Protein AF-A0A7J6SIB3-F1 (afdb_monomer)

Foldseek 3Di:
DDDPQPDPDDDLAQEEEEDPDLDDDPVVLVCCVVVPHSAYEYEQDPPDPNSVVRVVVSLVVDPLLRYEYEHADLVCQQVSLVVCQVSSHQAYEYYECVVVPDPVSLLVSLVVCLVRPVPDPRPHAYEYEYELQPVVSVVVSCVSNVNRPSYAYAYEYDLDNHDCSCVCLVGRAQEYEYELVQQDPVLAGHDVVVLVSLLSCVVVVRHYYYYYPDPVSVNSVVVNSVVSVVPHDDDDPVCVVCVVVPPPDDDDDDPVVDDDPPDPPPDVPPVVVVPVPDDDD

Radius of gyration: 21.21 Å; Cα contacts (8 Å, |Δi|>4): 372; chains: 1; bounding box: 45×62×44 Å

pLDDT: mean 78.32, std 17.92, range [27.11, 96.0]

Secondary structure (DSSP, 8-state):
-PPPPSS--S----EEEE--SSS--HHHHHHHHHTT-SEEEEE--SS-HHHHHHHHHHHHHS-GGGEEEE---GGGHHHHHHHHHHTT-SEEEEPPGGG--SHHHHHHHHHHHIIIIISS--SSEEEEEEETT-HHHHHHHHHHTT--TTEEEEEEE-S---S-GGGGGGS-EEEEEEEGGGB-TTS-BSSHHHHHHHHHHHHTT-EEEEE-SSGGGHHHHHHHHHHHHHTSPPPPHHHHHHGGGTT---PPP-TTTS---SS------GGGGSTTS----

Nearest PDB structures (foldseek):
  7uy1-assembly1_A  TM=8.022E-01  e=3.300E-14  Homo sapiens
  4bfa-assembly2_B  TM=5.095E-01  e=2.632E-02  Escherichia coli K-12
  5ktl-assembly1_A  TM=3.978E-01  e=8.597E-02  Trichormus variabilis ATCC 29413
  3s8h-assembly1_B  TM=4.682E-01  e=6.824E-01  Pseudomonas aeruginosa
  1s5t-assembly1_A  TM=3.937E-01  e=1.309E+00  Escherichia coli

InterPro domains:
  IPR025799 Protein arginine N-methyltransferase [PTHR10738] (63-258)
  IPR035247 PRMT5, TIM barrel domain [PF17285] (71-223)

Mean predicted aligned error: 10.35 Å

Sequence (281 aa):
MPIAHPHGGVSPLYLGRCFDGDRLPQAAVTDAGGMGFDYIAVPLNVHDADAVDSMLSIEAKVCQSSLVGRITSVSQLQPQLSWARYLSTYGVCLPSLAQMETEADLANYAAMLKREVVTTATPSQQWQKVPSGMWAQWNALRSLLNHPLSLTIALSLSQDLGPCPDRWLGEPVRVVIISSDLLTGAGTIGTPAHQRLLVALMQRKAQVLLQPAADDLAGPLKAAVSALYHKMPSPSGYEKYCEPYYDILQQPLQPLKVSGSSSNQFSVDSAAMQAWLVLPG

Solvent-accessible surface area (backbone atoms only — not comparable to full-atom values): 16566 Å² total; per-residue (Å²): 131,86,78,80,68,93,56,100,59,96,64,92,72,54,37,27,42,47,50,91,58,83,67,76,54,74,61,53,66,61,38,36,57,76,72,70,38,68,30,41,36,38,63,54,55,84,86,40,70,70,37,42,56,51,49,54,55,42,57,76,74,42,60,52,84,29,38,27,35,28,38,84,42,75,92,47,41,68,66,33,49,54,48,38,57,72,68,53,28,41,26,37,37,42,40,51,52,81,78,43,84,45,74,66,50,44,51,53,50,39,54,51,43,42,60,64,57,71,69,37,92,64,93,41,46,33,23,41,27,34,50,44,58,46,58,68,58,53,54,50,44,40,57,77,54,69,63,53,86,67,61,30,28,24,38,29,60,48,98,53,45,56,98,61,58,72,61,57,76,81,47,66,54,49,31,37,34,43,42,50,88,38,54,40,98,84,54,40,57,58,50,75,66,50,44,52,52,51,51,58,39,44,76,68,67,27,28,41,32,38,38,44,89,44,80,82,46,44,59,57,52,50,50,25,53,51,57,54,58,72,67,52,81,78,79,48,76,66,53,62,69,46,56,87,52,65,96,56,93,72,82,82,85,57,74,91,79,53,84,74,72,98,53,95,71,76,70,85,60,75,68,70,72,66,70,79,76,69,83,83,134

Structure (mmCIF, N/CA/C/O backbone):
data_AF-A0A7J6SIB3-F1
#
_entry.id   AF-A0A7J6SIB3-F1
#
loop_
_atom_site.group_PDB
_atom_site.id
_atom_site.type_symbol
_atom_site.label_atom_id
_atom_site.label_alt_id
_atom_site.label_comp_id
_atom_site.label_asym_id
_atom_site.label_entity_id
_atom_site.label_seq_id
_atom_site.pdbx_PDB_ins_code
_atom_site.Cartn_x
_atom_site.Cartn_y
_atom_site.Cartn_z
_atom_site.occupancy
_atom_site.B_iso_or_equiv
_atom_site.auth_seq_id
_atom_site.auth_comp_id
_atom_site.auth_asym_id
_atom_site.auth_atom_id
_atom_site.pdbx_PDB_model_num
ATOM 1 N N . MET A 1 1 ? -0.774 -15.418 -0.097 1.00 27.11 1 MET A N 1
ATOM 2 C CA . MET A 1 1 ? -1.238 -15.998 1.181 1.00 27.11 1 MET A CA 1
ATOM 3 C C . MET A 1 1 ? -1.893 -14.902 2.007 1.00 27.11 1 MET A C 1
ATOM 5 O O . MET A 1 1 ? -1.299 -13.827 2.085 1.00 27.11 1 MET A O 1
ATOM 9 N N . PRO A 1 2 ? -3.097 -15.117 2.564 1.00 31.75 2 PRO A N 1
ATOM 10 C CA . PRO A 1 2 ? -3.688 -14.177 3.505 1.00 31.75 2 PRO A CA 1
ATOM 11 C C . PRO A 1 2 ? -2.825 -14.117 4.766 1.00 31.75 2 PRO A C 1
ATOM 13 O O . PRO A 1 2 ? -2.199 -15.096 5.166 1.00 31.75 2 PRO A O 1
ATOM 16 N N . ILE A 1 3 ? -2.753 -12.932 5.349 1.00 42.19 3 ILE A N 1
ATOM 17 C CA . ILE A 1 3 ? -1.941 -12.650 6.525 1.00 42.19 3 ILE A CA 1
ATOM 18 C C . ILE A 1 3 ? -2.738 -13.137 7.727 1.00 42.19 3 ILE A C 1
ATOM 20 O O . ILE A 1 3 ? -3.897 -12.757 7.881 1.00 42.19 3 ILE A O 1
ATOM 24 N N . ALA A 1 4 ? -2.142 -13.992 8.554 1.00 33.81 4 ALA A N 1
ATOM 25 C CA . ALA A 1 4 ? -2.752 -14.371 9.818 1.00 33.81 4 ALA A CA 1
ATOM 26 C C . ALA A 1 4 ? -2.862 -13.118 10.699 1.00 33.81 4 ALA A C 1
ATOM 28 O O . ALA A 1 4 ? -1.855 -12.469 10.980 1.00 33.81 4 ALA A O 1
ATOM 29 N N . HIS A 1 5 ? -4.086 -12.762 11.091 1.00 42.50 5 HIS A N 1
ATOM 30 C CA . HIS A 1 5 ? -4.334 -11.679 12.036 1.00 42.50 5 HIS A CA 1
ATOM 31 C C . HIS A 1 5 ? -3.611 -12.004 13.357 1.00 42.50 5 HIS A C 1
ATOM 33 O O . HIS A 1 5 ? -3.893 -13.052 13.943 1.00 42.50 5 HIS A O 1
ATOM 39 N N . PRO A 1 6 ? -2.688 -11.152 13.843 1.00 36.94 6 PRO A N 1
ATOM 40 C CA . PRO A 1 6 ? -1.943 -11.420 15.077 1.00 36.94 6 PRO A CA 1
ATOM 41 C C . PRO A 1 6 ? -2.830 -11.354 16.331 1.00 36.94 6 PRO A C 1
ATOM 43 O O . PRO A 1 6 ? -2.472 -11.880 17.382 1.00 36.94 6 PRO A O 1
ATOM 46 N N . HIS A 1 7 ? -4.021 -10.764 16.218 1.00 37.00 7 HIS A N 1
ATOM 47 C CA . HIS A 1 7 ? -5.022 -10.725 17.272 1.00 37.00 7 HIS A CA 1
ATOM 48 C C . HIS A 1 7 ? -6.296 -11.394 16.760 1.00 37.00 7 HIS A C 1
ATOM 50 O O . HIS A 1 7 ? -6.851 -10.973 15.749 1.00 37.00 7 HIS A O 1
ATOM 56 N N . GLY A 1 8 ? -6.765 -12.436 17.452 1.00 30.86 8 GLY A N 1
ATOM 57 C CA . GLY A 1 8 ? -8.018 -13.154 17.171 1.00 30.86 8 GLY A CA 1
ATOM 58 C C . GLY A 1 8 ? -9.286 -12.325 17.427 1.00 30.86 8 GLY A C 1
ATOM 59 O O . GLY A 1 8 ? -10.253 -12.838 17.985 1.00 30.86 8 GLY A O 1
ATOM 60 N N . GLY A 1 9 ? -9.265 -11.037 17.077 1.00 32.69 9 GLY A N 1
ATOM 61 C CA . GLY A 1 9 ? -10.358 -10.084 17.197 1.00 32.69 9 GLY A CA 1
ATOM 62 C C . GLY A 1 9 ? -11.029 -9.818 15.849 1.00 32.69 9 GLY A C 1
ATOM 63 O O . GLY A 1 9 ? -10.388 -9.753 14.806 1.00 32.69 9 GLY A O 1
ATOM 64 N N . VAL A 1 10 ? -12.347 -9.649 15.898 1.00 40.72 10 VAL A N 1
ATOM 65 C CA . VAL A 1 10 ? -13.314 -9.615 14.785 1.00 40.72 10 VAL A CA 1
ATOM 66 C C . VAL A 1 10 ? -13.289 -8.289 13.998 1.00 40.72 10 VAL A C 1
ATOM 68 O O . VAL A 1 10 ? -14.320 -7.842 13.506 1.00 40.72 10 VAL A O 1
ATOM 71 N N . SER A 1 11 ? -12.136 -7.631 13.861 1.00 46.56 11 SER A N 1
ATOM 72 C CA . SER A 1 11 ? -12.015 -6.445 13.002 1.00 46.56 11 SER A CA 1
ATOM 73 C C . SER A 1 11 ? -11.410 -6.840 11.652 1.00 46.56 11 SER A C 1
ATOM 75 O O . SER A 1 11 ? -10.196 -6.964 11.532 1.00 46.56 11 SER A O 1
ATOM 77 N N . PRO A 1 12 ? -12.237 -7.054 10.614 1.00 68.44 12 PRO A N 1
ATOM 78 C CA . PRO A 1 12 ? -11.775 -7.432 9.273 1.00 68.44 12 PRO A CA 1
ATOM 79 C C . PRO A 1 12 ? -11.030 -6.316 8.510 1.00 68.44 12 PRO A C 1
ATOM 81 O O . PRO A 1 12 ? -10.495 -6.571 7.433 1.00 68.44 12 PRO A O 1
ATOM 84 N N . LEU A 1 13 ? -10.976 -5.092 9.047 1.00 81.62 13 LEU A N 1
ATOM 85 C CA . LEU A 1 13 ? -10.199 -3.982 8.495 1.00 81.62 13 LEU A CA 1
ATOM 86 C C . LEU A 1 13 ? -8.839 -3.901 9.194 1.00 81.62 13 LEU A C 1
ATOM 88 O O . LEU A 1 13 ? -8.783 -3.511 10.354 1.00 81.62 13 LEU A O 1
ATOM 92 N N . TYR A 1 14 ? -7.764 -4.215 8.470 1.00 86.44 14 TYR A N 1
ATOM 93 C CA . TYR A 1 14 ? -6.395 -4.076 8.968 1.00 86.44 14 TYR A CA 1
ATOM 94 C C . TYR A 1 14 ? -5.880 -2.655 8.708 1.00 86.44 14 TYR A C 1
ATOM 96 O O . TYR A 1 14 ? -5.614 -2.277 7.556 1.00 86.44 14 TYR A O 1
ATOM 104 N N . LEU A 1 15 ? -5.785 -1.862 9.773 1.00 89.38 15 LEU A N 1
ATOM 105 C CA . LEU A 1 15 ? -5.529 -0.428 9.722 1.00 89.38 15 LEU A CA 1
ATOM 106 C C . LEU A 1 15 ? -4.154 -0.085 10.293 1.00 89.38 15 LEU A C 1
ATOM 108 O O . LEU A 1 15 ? -3.840 -0.396 11.440 1.00 89.38 15 LEU A O 1
ATOM 112 N N . GLY A 1 16 ? -3.361 0.634 9.509 1.00 88.75 16 GLY A N 1
ATOM 113 C CA . GLY A 1 16 ? -2.044 1.104 9.901 1.00 88.75 16 GLY A CA 1
ATOM 114 C C . GLY A 1 16 ? -1.983 2.611 10.058 1.00 88.75 16 GLY A C 1
ATOM 115 O O . GLY A 1 16 ? -2.747 3.344 9.424 1.00 88.75 16 GLY A O 1
ATOM 116 N N . ARG A 1 17 ? -1.018 3.080 10.848 1.00 87.12 17 ARG A N 1
ATOM 117 C CA . ARG A 1 17 ? -0.654 4.500 10.924 1.00 87.12 17 ARG A CA 1
ATOM 118 C C . ARG A 1 17 ? 0.743 4.723 10.369 1.00 87.12 17 ARG A C 1
ATOM 120 O O . ARG A 1 17 ? 1.690 4.033 10.737 1.00 87.12 17 ARG A O 1
ATOM 127 N N . CYS A 1 18 ? 0.863 5.701 9.488 1.00 86.88 18 CYS A N 1
ATOM 128 C CA . CYS A 1 18 ? 2.131 6.178 8.981 1.00 86.88 18 CYS A CA 1
ATOM 129 C C . CYS A 1 18 ? 2.634 7.342 9.829 1.00 86.88 18 CYS A C 1
ATOM 131 O O . CYS A 1 18 ? 1.875 8.263 10.129 1.00 86.88 18 CYS A O 1
ATOM 133 N N . PHE A 1 19 ? 3.921 7.315 10.150 1.00 81.81 19 PHE A N 1
ATOM 134 C CA . PHE A 1 19 ? 4.623 8.416 10.790 1.00 81.81 19 PHE A CA 1
ATOM 135 C C . PHE A 1 19 ? 5.658 8.968 9.812 1.00 81.81 19 PHE A C 1
ATOM 137 O O . PHE A 1 19 ? 6.422 8.201 9.232 1.00 81.81 19 PHE A O 1
ATOM 144 N N . ASP A 1 20 ? 5.648 10.281 9.591 1.00 70.56 20 ASP A N 1
ATOM 145 C CA . ASP A 1 20 ? 6.576 10.946 8.664 1.00 70.56 20 ASP A CA 1
ATOM 146 C C . ASP A 1 20 ? 7.772 11.605 9.385 1.00 70.56 20 ASP A C 1
ATOM 148 O O . ASP A 1 20 ? 8.735 11.985 8.730 1.00 70.56 20 ASP A O 1
ATOM 152 N N . GLY A 1 21 ? 7.745 11.721 10.719 1.00 63.62 21 GLY A N 1
ATOM 153 C CA . GLY A 1 21 ? 8.838 12.312 11.499 1.00 63.62 21 GLY A CA 1
ATOM 154 C C . GLY A 1 21 ? 10.041 11.379 11.677 1.00 63.62 21 GLY A C 1
ATOM 155 O O . GLY A 1 21 ? 9.871 10.183 11.906 1.00 63.62 21 GLY A O 1
ATOM 156 N N . ASP A 1 22 ? 11.252 11.951 11.651 1.00 52.81 22 ASP A N 1
ATOM 157 C CA . ASP A 1 22 ? 12.520 11.235 11.897 1.00 52.81 22 ASP A CA 1
ATOM 158 C C . ASP A 1 22 ? 12.614 10.657 13.316 1.00 52.81 22 ASP A C 1
ATOM 160 O O . ASP A 1 22 ? 13.327 9.684 13.561 1.00 52.81 22 ASP A O 1
ATOM 164 N N . ARG A 1 23 ? 11.863 11.247 14.253 1.00 54.09 23 ARG A N 1
ATOM 165 C CA . ARG A 1 23 ? 11.731 10.796 15.636 1.00 54.09 23 ARG A CA 1
ATOM 166 C C . ARG A 1 23 ? 10.304 10.344 15.884 1.00 54.09 23 ARG A C 1
ATOM 168 O O . ARG A 1 23 ? 9.373 11.146 15.858 1.00 54.09 23 ARG A O 1
ATOM 175 N N . LEU A 1 24 ? 10.142 9.061 16.180 1.00 58.28 24 LEU A N 1
ATOM 176 C CA . LEU A 1 24 ? 8.889 8.549 16.718 1.00 58.28 24 LEU A CA 1
ATOM 177 C C . LEU A 1 24 ? 8.822 8.911 18.193 1.00 58.28 24 LEU A C 1
ATOM 179 O O . LEU A 1 24 ? 9.724 8.540 18.948 1.00 58.28 24 LEU A O 1
ATOM 183 N N . PRO A 1 25 ? 7.760 9.586 18.649 1.00 55.16 25 PRO A N 1
ATOM 184 C CA . PRO A 1 25 ? 7.525 9.690 20.074 1.00 55.16 25 PRO A CA 1
ATOM 185 C C . PRO A 1 25 ? 7.437 8.265 20.634 1.00 55.16 25 PRO A C 1
ATOM 187 O O . PRO A 1 25 ? 6.631 7.468 20.159 1.00 55.16 25 PRO A O 1
ATOM 190 N N . GLN A 1 26 ? 8.218 7.922 21.663 1.00 53.56 26 GLN A N 1
ATOM 191 C CA . GLN A 1 26 ? 8.029 6.652 22.386 1.00 53.56 26 GLN A CA 1
ATOM 192 C C . GLN A 1 26 ? 6.574 6.503 22.883 1.00 53.56 26 GLN A C 1
ATOM 194 O O . GLN A 1 26 ? 6.056 5.389 22.987 1.00 53.56 26 GLN A O 1
ATOM 199 N N . ALA A 1 27 ? 5.898 7.634 23.119 1.00 49.66 27 ALA A N 1
ATOM 200 C CA . ALA A 1 27 ? 4.463 7.717 23.357 1.00 49.66 27 ALA A CA 1
ATOM 201 C C . ALA A 1 27 ? 3.638 7.196 22.168 1.00 49.66 27 ALA A C 1
ATOM 203 O O . ALA A 1 27 ? 2.776 6.363 22.378 1.00 49.66 27 ALA A O 1
ATOM 204 N N . ALA A 1 28 ? 3.968 7.547 20.921 1.00 51.25 28 ALA A N 1
ATOM 205 C CA . ALA A 1 28 ? 3.211 7.173 19.724 1.00 51.25 28 ALA A CA 1
ATOM 206 C C . ALA A 1 28 ? 3.194 5.663 19.437 1.00 51.25 28 ALA A C 1
ATOM 208 O O . ALA A 1 28 ? 2.242 5.167 18.843 1.00 51.25 28 ALA A O 1
ATOM 209 N N . VAL A 1 29 ? 4.221 4.920 19.858 1.00 55.59 29 VAL A N 1
ATOM 210 C CA . VAL A 1 29 ? 4.275 3.453 19.702 1.00 55.59 29 VAL A CA 1
ATOM 211 C C . VAL A 1 29 ? 3.419 2.752 20.758 1.00 55.59 29 VAL A C 1
ATOM 213 O O . VAL A 1 29 ? 2.747 1.768 20.460 1.00 55.59 29 VAL A O 1
ATOM 216 N N . THR A 1 30 ? 3.380 3.309 21.969 1.00 54.00 30 THR A N 1
ATOM 217 C CA . THR A 1 30 ? 2.489 2.854 23.048 1.00 54.00 30 THR A CA 1
ATOM 218 C C . THR A 1 30 ? 1.034 3.257 22.755 1.00 54.00 30 THR A C 1
ATOM 220 O O . THR A 1 30 ? 0.104 2.473 22.948 1.00 54.00 30 THR A O 1
ATOM 223 N N . ASP A 1 31 ? 0.849 4.445 22.178 1.00 51.09 31 ASP A N 1
ATOM 224 C CA . ASP A 1 31 ? -0.433 5.013 21.778 1.00 51.09 31 ASP A CA 1
ATOM 225 C C . ASP A 1 31 ? -0.965 4.397 20.488 1.00 51.09 31 ASP A C 1
ATOM 227 O O . ASP A 1 31 ? -2.169 4.343 20.339 1.00 51.09 31 ASP A O 1
ATOM 231 N N . ALA A 1 32 ? -0.158 3.885 19.552 1.00 53.41 32 ALA A N 1
ATOM 232 C CA . ALA A 1 32 ? -0.695 3.256 18.337 1.00 53.41 32 ALA A CA 1
ATOM 233 C C . ALA A 1 32 ? -1.586 2.043 18.669 1.00 53.41 32 ALA A C 1
ATOM 235 O O . ALA A 1 32 ? -2.677 1.910 18.107 1.00 53.41 32 ALA A O 1
ATOM 236 N N . GLY A 1 33 ? -1.168 1.230 19.648 1.00 56.09 33 GLY A N 1
ATOM 237 C CA . GLY A 1 33 ? -2.000 0.171 20.223 1.00 56.09 33 GLY A CA 1
ATOM 238 C C . GLY A 1 33 ? -3.208 0.726 20.990 1.00 56.09 33 GLY A C 1
ATOM 239 O O . GLY A 1 33 ? -4.325 0.247 20.803 1.00 56.09 33 GLY A O 1
ATOM 240 N N . GLY A 1 34 ? -3.024 1.794 21.779 1.00 58.47 34 GLY A N 1
ATOM 241 C CA . GLY A 1 34 ? -4.113 2.473 22.504 1.00 58.47 34 GLY A CA 1
ATOM 242 C C . GLY A 1 34 ? -5.139 3.188 21.607 1.00 58.47 34 GLY A C 1
ATOM 243 O O . GLY A 1 34 ? -6.319 3.276 21.937 1.00 58.47 34 GLY A O 1
ATOM 244 N N . MET A 1 35 ? -4.717 3.641 20.430 1.00 63.06 35 MET A N 1
ATOM 245 C CA . MET A 1 35 ? -5.517 4.299 19.399 1.00 63.06 35 MET A CA 1
ATOM 246 C C . MET A 1 35 ? -6.167 3.282 18.456 1.00 63.06 35 MET A C 1
ATOM 248 O O . MET A 1 35 ? -6.899 3.679 17.546 1.00 63.06 35 MET A O 1
ATOM 252 N N . GLY A 1 36 ? -5.926 1.982 18.663 1.00 74.94 36 GLY A N 1
ATOM 253 C CA . GLY A 1 36 ? -6.530 0.872 17.931 1.00 74.94 36 GLY A CA 1
ATOM 254 C C . GLY A 1 36 ? -6.076 0.765 16.475 1.00 74.94 36 GLY A C 1
ATOM 255 O O . GLY A 1 36 ? -6.935 0.605 15.606 1.00 74.94 36 GLY A O 1
ATOM 256 N N . PHE A 1 37 ? -4.782 0.947 16.207 1.00 81.56 37 PHE A N 1
ATOM 257 C CA . PHE A 1 37 ? -4.148 0.580 14.936 1.00 81.56 37 PHE A CA 1
ATOM 258 C C . PHE A 1 37 ? -3.511 -0.809 15.050 1.00 81.56 37 PHE A C 1
ATOM 260 O O . PHE A 1 37 ? -2.968 -1.154 16.097 1.00 81.56 37 PHE A O 1
ATOM 267 N N . ASP A 1 38 ? -3.546 -1.585 13.969 1.00 82.12 38 ASP A N 1
ATOM 268 C CA . ASP A 1 38 ? -3.009 -2.951 13.932 1.00 82.12 38 ASP A CA 1
ATOM 269 C C . ASP A 1 38 ? -1.506 -2.993 13.607 1.00 82.12 38 ASP A C 1
ATOM 271 O O . ASP A 1 38 ? -0.798 -3.934 13.984 1.00 82.12 38 ASP A O 1
ATOM 275 N N . TYR A 1 39 ? -1.014 -1.980 12.885 1.00 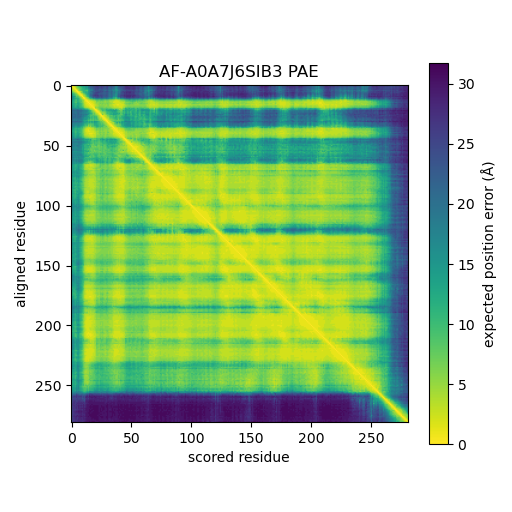84.62 39 TYR A N 1
ATOM 276 C CA . TYR A 1 39 ? 0.387 -1.859 12.487 1.00 84.62 39 TYR A CA 1
ATOM 277 C C . TYR A 1 39 ? 0.833 -0.404 12.327 1.00 84.62 39 TYR A C 1
ATOM 279 O O . TYR A 1 39 ? 0.023 0.523 12.226 1.00 84.62 39 TYR A O 1
ATOM 287 N N . ILE A 1 40 ? 2.146 -0.196 12.290 1.00 85.00 40 ILE A N 1
ATOM 288 C CA . ILE A 1 40 ? 2.755 1.122 12.112 1.00 85.00 40 ILE A CA 1
ATOM 289 C C . ILE A 1 40 ? 3.769 1.100 10.972 1.00 85.00 40 ILE A C 1
ATOM 291 O O . ILE A 1 40 ? 4.504 0.127 10.800 1.00 85.00 40 ILE A O 1
ATOM 295 N N . ALA A 1 41 ? 3.807 2.182 10.195 1.00 86.81 41 ALA A N 1
ATOM 296 C CA . ALA A 1 41 ? 4.794 2.395 9.144 1.00 86.81 41 ALA A CA 1
ATOM 297 C C . ALA A 1 41 ? 5.739 3.539 9.525 1.00 86.81 41 ALA A C 1
ATOM 299 O O . ALA A 1 41 ? 5.287 4.652 9.803 1.00 86.81 41 ALA A O 1
ATOM 300 N N . VAL A 1 42 ? 7.040 3.251 9.517 1.00 84.50 42 VAL A N 1
ATOM 301 C CA . VAL A 1 42 ? 8.097 4.084 10.109 1.00 84.50 42 VAL A CA 1
ATOM 302 C C . VAL A 1 42 ? 9.242 4.293 9.115 1.00 84.50 42 VAL A C 1
ATOM 304 O O . VAL A 1 42 ? 9.670 3.310 8.508 1.00 84.50 42 VAL A O 1
ATOM 307 N N . PRO A 1 43 ? 9.776 5.517 8.934 1.00 84.06 43 PRO A N 1
ATOM 308 C CA . PRO A 1 43 ? 10.965 5.735 8.116 1.00 84.06 43 PRO A CA 1
ATOM 309 C C . PRO A 1 43 ? 12.180 5.011 8.705 1.00 84.06 43 PRO A C 1
ATOM 311 O O . PRO A 1 43 ? 12.490 5.134 9.887 1.00 84.06 43 PRO A O 1
ATOM 314 N N . LEU A 1 44 ? 12.892 4.262 7.866 1.00 81.00 44 LEU A N 1
ATOM 315 C CA . LEU A 1 44 ? 14.115 3.571 8.261 1.00 81.00 44 LEU A CA 1
ATOM 316 C C . LEU A 1 44 ? 15.302 4.534 8.172 1.00 81.00 44 LEU A C 1
ATOM 318 O O . LEU A 1 44 ? 16.020 4.556 7.176 1.00 81.00 44 LEU A O 1
ATOM 322 N N . ASN A 1 45 ? 15.529 5.353 9.194 1.00 75.00 45 ASN A N 1
ATOM 323 C CA . ASN A 1 45 ? 16.705 6.222 9.227 1.00 75.00 45 ASN A CA 1
ATOM 324 C C . ASN A 1 45 ? 17.914 5.461 9.780 1.00 75.00 45 ASN A C 1
ATOM 326 O O . ASN A 1 45 ? 17.942 5.075 10.941 1.00 75.00 45 ASN A O 1
ATOM 330 N N . VAL A 1 46 ? 18.911 5.230 8.921 1.00 65.25 46 VAL A N 1
ATOM 331 C CA . VAL A 1 46 ? 20.144 4.492 9.263 1.00 65.25 46 VAL A CA 1
ATOM 332 C C . VAL A 1 46 ? 21.254 5.433 9.756 1.00 65.25 46 VAL A C 1
ATOM 334 O O . VAL A 1 46 ? 22.195 4.990 10.403 1.00 65.25 46 VAL A O 1
ATOM 337 N N . HIS A 1 47 ? 21.150 6.735 9.467 1.00 65.06 47 HIS A N 1
ATOM 338 C CA . HIS A 1 47 ? 22.232 7.709 9.690 1.00 65.06 47 HIS A CA 1
ATOM 339 C C . HIS A 1 47 ? 22.126 8.499 10.996 1.00 65.06 47 HIS A C 1
ATOM 341 O O . HIS A 1 47 ? 23.056 9.225 11.332 1.00 65.06 47 HIS A O 1
ATOM 347 N N . ASP A 1 48 ? 21.018 8.371 11.725 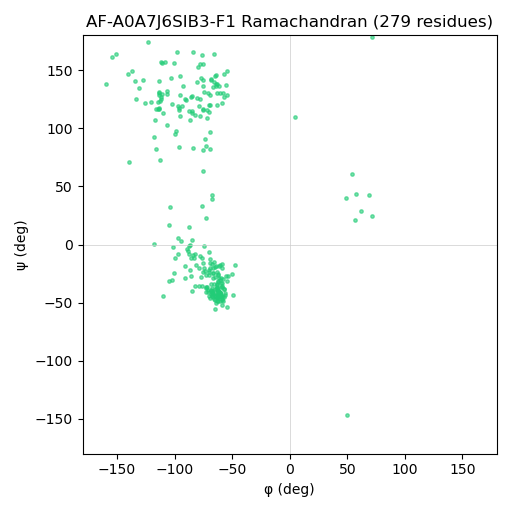1.00 67.94 48 ASP A N 1
ATOM 348 C CA . ASP A 1 48 ? 20.812 9.047 13.006 1.00 67.94 48 ASP A CA 1
ATOM 349 C C . ASP A 1 48 ? 20.832 8.008 14.134 1.00 67.94 48 ASP A C 1
ATOM 351 O O . ASP A 1 48 ? 19.962 7.138 14.205 1.00 67.94 48 ASP A O 1
ATOM 355 N N . ALA A 1 49 ? 21.851 8.079 14.995 1.00 64.69 49 ALA A N 1
ATOM 356 C CA . ALA A 1 49 ? 22.038 7.144 16.104 1.00 64.69 49 ALA A CA 1
ATOM 357 C C . ALA A 1 49 ? 20.842 7.159 17.071 1.00 64.69 49 ALA A C 1
ATOM 359 O O . ALA A 1 49 ? 20.403 6.101 17.521 1.00 64.69 49 ALA A O 1
ATOM 360 N N . ASP A 1 50 ? 20.241 8.332 17.298 1.00 64.06 50 ASP A N 1
ATOM 361 C CA . ASP A 1 50 ? 19.060 8.463 18.156 1.00 64.06 50 ASP A CA 1
ATOM 362 C C . ASP A 1 50 ? 17.827 7.795 17.521 1.00 64.06 50 ASP A C 1
ATOM 364 O O . ASP A 1 50 ? 16.966 7.238 18.215 1.00 64.06 50 ASP A O 1
ATOM 368 N N . ALA A 1 51 ? 17.725 7.840 16.187 1.00 63.66 51 ALA A N 1
ATOM 369 C CA . ALA A 1 51 ? 16.650 7.189 15.443 1.00 63.66 51 ALA A CA 1
ATOM 370 C C . ALA A 1 51 ? 16.811 5.662 15.446 1.00 63.66 51 ALA A C 1
ATOM 372 O O . ALA A 1 51 ? 15.821 4.939 15.572 1.00 63.66 51 ALA A O 1
ATOM 373 N N . VAL A 1 52 ? 18.051 5.170 15.371 1.00 65.25 52 VAL A N 1
ATOM 374 C CA . VAL A 1 52 ? 18.372 3.739 15.470 1.00 65.25 52 VAL A CA 1
ATOM 375 C C . VAL A 1 52 ? 17.996 3.188 16.846 1.00 65.25 52 VAL A C 1
ATOM 377 O O . VAL A 1 52 ? 17.276 2.189 16.915 1.00 65.25 52 VAL A O 1
ATOM 380 N N . ASP A 1 53 ? 18.387 3.866 17.927 1.00 64.62 53 ASP A N 1
ATOM 381 C CA . ASP A 1 53 ? 18.036 3.460 19.295 1.00 64.62 53 ASP A CA 1
ATOM 382 C C . ASP A 1 53 ? 16.521 3.491 19.525 1.00 64.62 53 ASP A C 1
ATOM 384 O O . ASP A 1 53 ? 15.940 2.575 20.121 1.00 64.62 53 ASP A O 1
ATOM 388 N N . SER A 1 54 ? 15.851 4.511 18.983 1.00 66.56 54 SER A N 1
ATOM 389 C CA . SER A 1 54 ? 14.390 4.590 19.001 1.00 66.56 54 SER A CA 1
ATOM 390 C C . SER A 1 54 ? 13.758 3.404 18.271 1.00 66.56 54 SER A C 1
ATOM 392 O O . SER A 1 54 ? 12.812 2.810 18.782 1.00 66.56 54 SER A O 1
ATOM 394 N N . MET A 1 55 ? 14.286 3.008 17.113 1.00 66.75 55 MET A N 1
ATOM 395 C CA . MET A 1 55 ? 13.730 1.923 16.303 1.00 66.75 55 MET A CA 1
ATOM 396 C C . MET A 1 55 ? 13.961 0.534 16.910 1.00 66.75 55 MET A C 1
ATOM 398 O O . MET A 1 55 ? 13.052 -0.296 16.882 1.00 66.75 55 MET A O 1
ATOM 402 N N . LEU A 1 56 ? 15.115 0.300 17.540 1.00 66.06 56 LEU A N 1
ATOM 403 C CA . LEU A 1 56 ? 15.370 -0.918 18.321 1.00 66.06 56 LEU A CA 1
ATOM 404 C C . LEU A 1 56 ? 14.454 -0.994 19.553 1.00 66.06 56 LEU A C 1
ATOM 406 O O . LEU A 1 56 ? 13.926 -2.057 19.882 1.00 66.06 56 LEU A O 1
ATOM 410 N N . SER A 1 57 ? 14.193 0.144 20.207 1.00 67.00 57 SER A N 1
ATOM 411 C CA . SER A 1 57 ? 13.213 0.217 21.299 1.00 67.00 57 SER A CA 1
ATOM 412 C C . SER A 1 57 ? 11.789 -0.107 20.826 1.00 67.00 57 SER A C 1
ATOM 414 O O . SER A 1 57 ? 11.011 -0.707 21.570 1.00 67.00 57 SER A O 1
ATOM 416 N N . ILE A 1 58 ? 11.446 0.264 19.589 1.00 64.44 58 ILE A N 1
ATOM 417 C CA . ILE A 1 58 ? 10.159 -0.065 18.967 1.00 64.44 58 ILE A CA 1
ATOM 418 C C . ILE A 1 58 ? 10.059 -1.555 18.679 1.00 64.44 58 ILE A C 1
ATOM 420 O O . ILE A 1 58 ? 9.041 -2.139 19.031 1.00 64.44 58 ILE A O 1
ATOM 424 N N . GLU A 1 59 ? 11.088 -2.181 18.105 1.00 61.56 59 GLU A N 1
ATOM 425 C CA . GLU A 1 59 ? 11.101 -3.635 17.883 1.00 61.56 59 GLU A CA 1
ATOM 426 C C . GLU A 1 59 ? 10.898 -4.404 19.199 1.00 61.56 59 GLU A C 1
ATOM 428 O O . GLU A 1 59 ? 10.148 -5.374 19.251 1.00 61.56 59 GLU A O 1
ATOM 433 N N . ALA A 1 60 ? 11.488 -3.926 20.299 1.00 59.59 60 ALA A N 1
ATOM 434 C CA . ALA A 1 60 ? 11.300 -4.538 21.612 1.00 59.59 60 ALA A CA 1
ATOM 435 C C . ALA A 1 60 ? 9.861 -4.407 22.160 1.00 59.59 60 ALA A C 1
ATOM 437 O O . ALA A 1 60 ? 9.455 -5.204 23.007 1.00 59.59 60 ALA A O 1
ATOM 438 N N . LYS A 1 61 ? 9.093 -3.400 21.717 1.00 63.34 61 LYS A N 1
ATOM 439 C CA . LYS A 1 61 ? 7.730 -3.104 22.208 1.00 63.34 61 LYS A CA 1
ATOM 440 C C . LYS A 1 61 ? 6.618 -3.562 21.265 1.00 63.34 61 LYS A C 1
ATOM 442 O O . LYS A 1 61 ? 5.518 -3.860 21.726 1.00 63.34 61 LYS A O 1
ATOM 447 N N . VAL A 1 62 ? 6.874 -3.580 19.963 1.00 61.47 62 VAL A N 1
ATOM 448 C CA . VAL A 1 62 ? 5.917 -3.922 18.908 1.00 61.47 62 VAL A CA 1
ATOM 449 C C . VAL A 1 62 ? 6.275 -5.297 18.378 1.00 61.47 62 VAL A C 1
ATOM 451 O O . VAL A 1 62 ? 7.414 -5.539 17.998 1.00 61.47 62 VAL A O 1
ATOM 454 N N . CYS A 1 63 ? 5.301 -6.205 18.304 1.00 61.12 63 CYS A N 1
ATOM 455 C CA . CYS A 1 63 ? 5.530 -7.497 17.667 1.00 61.12 63 CYS A CA 1
ATOM 456 C C . CYS A 1 63 ? 6.048 -7.293 16.235 1.00 61.12 63 CYS A C 1
ATOM 458 O O . CYS A 1 63 ? 5.498 -6.484 15.488 1.00 61.12 63 CYS A O 1
ATOM 460 N N . GLN A 1 64 ? 7.056 -8.071 15.827 1.00 61.78 64 GLN A N 1
ATOM 461 C CA . GLN A 1 64 ? 7.669 -8.011 14.489 1.00 61.78 64 GLN A CA 1
ATOM 462 C C . GLN A 1 64 ? 6.632 -8.058 13.345 1.00 61.78 64 GLN A C 1
ATOM 464 O O . GLN A 1 64 ? 6.858 -7.493 12.280 1.00 61.78 64 GLN A O 1
ATOM 469 N N . SER A 1 65 ? 5.455 -8.649 13.586 1.00 64.31 65 SER A N 1
ATOM 470 C CA . SER A 1 65 ? 4.307 -8.705 12.670 1.00 64.31 65 SER A CA 1
ATOM 471 C C . SER A 1 65 ? 3.585 -7.373 12.408 1.00 64.31 65 SER A C 1
ATOM 473 O O . SER A 1 65 ? 2.753 -7.323 11.507 1.00 64.31 65 SER A O 1
ATOM 475 N N . SER A 1 66 ? 3.859 -6.322 13.182 1.00 73.44 66 SER A N 1
ATOM 476 C CA . SER A 1 66 ? 3.144 -5.034 13.140 1.00 73.44 66 SER A CA 1
ATOM 477 C C . SER A 1 66 ? 4.039 -3.849 12.755 1.00 73.44 66 SER A C 1
ATOM 479 O O . SER A 1 66 ? 3.557 -2.718 12.686 1.00 73.44 66 SER A O 1
ATOM 481 N N . LEU A 1 67 ? 5.330 -4.082 12.490 1.00 80.12 67 LEU A N 1
ATOM 482 C CA . LEU A 1 67 ? 6.278 -3.040 12.095 1.00 80.12 67 LEU A CA 1
ATOM 483 C C . LEU A 1 67 ? 6.549 -3.077 10.587 1.00 80.12 67 LEU A C 1
ATOM 485 O O . LEU A 1 67 ? 7.056 -4.067 10.054 1.00 80.12 67 LEU A O 1
ATOM 489 N N . VAL A 1 68 ? 6.265 -1.962 9.914 1.00 85.19 68 VAL A N 1
ATOM 490 C CA . VAL A 1 68 ? 6.559 -1.749 8.494 1.00 85.19 68 VAL A CA 1
ATOM 491 C C . VAL A 1 68 ? 7.634 -0.676 8.349 1.00 85.19 68 VAL A C 1
ATOM 493 O O . VAL A 1 68 ? 7.459 0.461 8.789 1.00 85.19 68 VAL A O 1
ATOM 496 N N . GLY A 1 69 ? 8.733 -1.013 7.680 1.00 85.69 69 GLY A N 1
ATOM 497 C CA . GLY A 1 69 ? 9.777 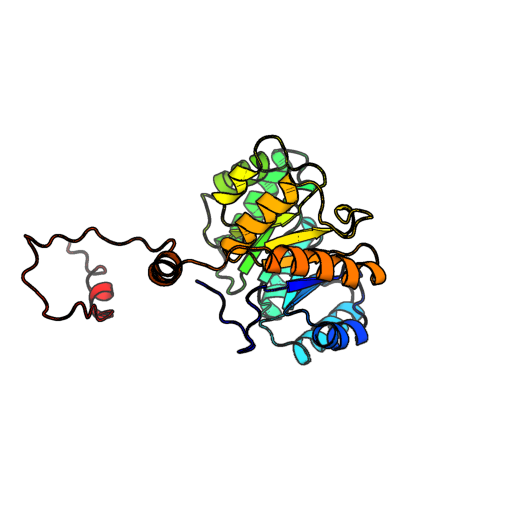-0.050 7.340 1.00 85.69 69 GLY A CA 1
ATOM 498 C C . GLY A 1 69 ? 9.412 0.769 6.101 1.00 85.69 69 GLY A C 1
ATOM 499 O O . GLY A 1 69 ? 8.881 0.235 5.132 1.00 85.69 69 GLY A O 1
ATOM 500 N N . ARG A 1 70 ? 9.701 2.067 6.090 1.00 88.88 70 ARG A N 1
ATOM 501 C CA . ARG A 1 70 ? 9.549 2.957 4.932 1.00 88.88 70 ARG A CA 1
ATOM 502 C C . ARG A 1 70 ? 10.911 3.440 4.464 1.00 88.88 70 ARG A C 1
ATOM 504 O O . ARG A 1 70 ? 11.690 3.969 5.252 1.00 88.88 70 ARG A O 1
ATOM 511 N N . ILE A 1 71 ? 11.149 3.311 3.167 1.00 86.81 71 ILE A N 1
ATOM 512 C CA . ILE A 1 71 ? 12.332 3.843 2.498 1.00 86.81 71 ILE A CA 1
ATOM 513 C C . ILE A 1 71 ? 11.954 5.188 1.885 1.00 86.81 71 ILE A C 1
ATOM 515 O O . ILE A 1 71 ? 11.032 5.282 1.073 1.00 86.81 71 ILE A O 1
ATOM 519 N N . THR A 1 72 ? 12.630 6.250 2.311 1.00 84.00 72 THR A N 1
ATOM 520 C CA . THR A 1 72 ?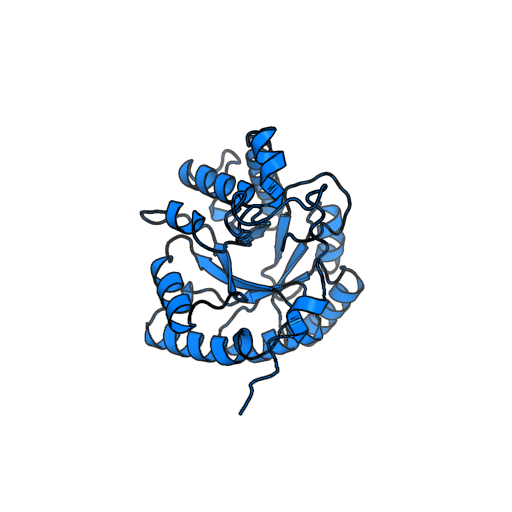 12.268 7.629 1.947 1.00 84.00 72 THR A CA 1
ATOM 521 C C . THR A 1 72 ? 12.813 8.031 0.581 1.00 84.00 72 THR A C 1
ATOM 523 O O . THR A 1 72 ? 12.139 8.741 -0.166 1.00 84.00 72 THR A O 1
ATOM 526 N N . SER A 1 73 ? 14.009 7.553 0.235 1.00 86.06 73 SER A N 1
ATOM 527 C CA . SER A 1 73 ? 14.730 7.941 -0.975 1.00 86.06 73 SER A CA 1
ATOM 528 C C . SER A 1 73 ? 15.368 6.747 -1.673 1.00 86.06 73 SER A C 1
ATOM 530 O O . SER A 1 73 ? 15.816 5.789 -1.042 1.00 86.06 73 SER A O 1
ATOM 532 N N . VAL A 1 74 ? 15.464 6.844 -2.995 1.00 86.69 74 VAL A N 1
ATOM 533 C CA . VAL A 1 74 ? 16.067 5.830 -3.868 1.00 86.69 74 VAL A CA 1
ATOM 534 C C . VAL A 1 74 ? 17.565 5.672 -3.615 1.00 86.69 74 VAL A C 1
ATOM 536 O O . VAL A 1 74 ? 18.075 4.553 -3.656 1.00 86.69 74 VAL A O 1
ATOM 539 N N . SER A 1 75 ? 18.271 6.752 -3.268 1.00 85.69 75 SER A N 1
ATOM 540 C CA . SER A 1 75 ? 19.704 6.682 -2.940 1.00 85.69 75 SER A CA 1
ATOM 541 C C . SER A 1 75 ? 19.980 5.887 -1.660 1.00 85.69 75 SER A C 1
ATOM 543 O O . SER A 1 75 ? 21.056 5.316 -1.503 1.00 85.69 75 SER A O 1
ATOM 545 N N . GLN A 1 76 ? 18.991 5.808 -0.767 1.00 85.62 76 GLN A N 1
ATOM 546 C CA . GLN A 1 76 ? 19.066 5.095 0.506 1.00 85.62 76 GLN A CA 1
ATOM 547 C C . GLN A 1 76 ? 18.456 3.688 0.439 1.00 85.62 76 GLN A C 1
ATOM 549 O O . GLN A 1 76 ? 18.406 2.994 1.452 1.00 85.62 76 GLN A O 1
ATOM 554 N N . LEU A 1 77 ? 18.040 3.230 -0.747 1.00 87.81 77 LEU A N 1
ATOM 555 C CA . LEU A 1 77 ? 17.356 1.951 -0.929 1.00 87.81 77 LEU A CA 1
ATOM 556 C C . LEU A 1 77 ? 18.153 0.774 -0.351 1.00 87.81 77 LEU A C 1
ATOM 558 O O . LEU A 1 77 ? 17.640 0.028 0.473 1.00 87.81 77 LEU A O 1
ATOM 562 N N . GLN A 1 78 ? 19.414 0.616 -0.754 1.00 88.19 78 GLN A N 1
ATOM 563 C CA . GLN A 1 78 ? 20.254 -0.505 -0.324 1.00 88.19 78 GLN A CA 1
ATOM 564 C C . GLN A 1 78 ? 20.550 -0.512 1.193 1.00 88.19 78 GLN A C 1
ATOM 566 O O . GLN A 1 78 ? 20.339 -1.561 1.818 1.00 88.19 78 GLN A O 1
ATOM 571 N N . PRO A 1 79 ? 21.019 0.592 1.821 1.00 88.44 79 PRO A N 1
ATOM 572 C CA . PRO A 1 79 ? 21.273 0.598 3.261 1.00 88.44 79 PRO A CA 1
ATOM 573 C C . PRO A 1 79 ? 19.985 0.427 4.074 1.00 88.44 79 PRO A C 1
ATOM 575 O O . PRO A 1 79 ? 19.958 -0.401 4.984 1.00 88.44 79 PRO A O 1
ATOM 578 N N . GLN A 1 80 ? 18.898 1.122 3.717 1.00 87.50 80 GLN A N 1
ATOM 579 C CA . GLN A 1 80 ? 17.629 1.019 4.448 1.00 87.50 80 GLN A CA 1
ATOM 580 C C . GLN A 1 80 ? 16.995 -0.365 4.296 1.00 87.50 80 GLN A C 1
ATOM 582 O O . GLN A 1 80 ? 16.481 -0.907 5.268 1.00 87.50 80 GLN A O 1
ATOM 587 N N . LEU A 1 81 ? 17.086 -0.993 3.121 1.00 87.62 81 LEU A N 1
ATOM 588 C CA . LEU A 1 81 ? 16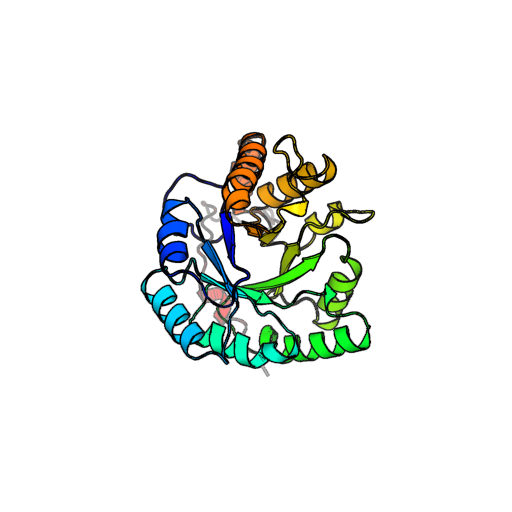.591 -2.355 2.929 1.00 87.62 81 LEU A CA 1
ATOM 589 C C . LEU A 1 81 ? 17.424 -3.385 3.703 1.00 87.62 81 LEU A C 1
ATOM 591 O O . LEU A 1 81 ? 16.867 -4.307 4.292 1.00 87.62 81 LEU A O 1
ATOM 595 N N . SER A 1 82 ? 18.748 -3.225 3.744 1.00 86.88 82 SER A N 1
ATOM 596 C CA . SER A 1 82 ? 19.616 -4.088 4.559 1.00 86.88 82 SER A CA 1
ATOM 597 C C . SER A 1 82 ? 19.283 -3.963 6.046 1.00 86.88 82 SER A C 1
ATOM 599 O O . SER A 1 82 ? 19.220 -4.968 6.751 1.00 86.88 82 SER A O 1
ATOM 601 N N . TRP A 1 83 ? 18.977 -2.747 6.496 1.00 84.44 83 TRP A N 1
ATOM 602 C CA . TRP A 1 83 ? 18.524 -2.492 7.858 1.00 84.44 83 TRP A CA 1
ATOM 603 C C . TRP A 1 83 ? 17.141 -3.090 8.148 1.00 84.44 83 TRP A C 1
ATOM 605 O O . TRP A 1 83 ? 16.942 -3.731 9.176 1.00 84.44 83 TRP A O 1
ATOM 615 N N . ALA A 1 84 ? 16.206 -2.988 7.203 1.00 84.44 84 ALA A N 1
ATOM 616 C CA . ALA A 1 84 ? 14.887 -3.609 7.313 1.00 84.44 84 ALA A CA 1
ATOM 617 C C . ALA A 1 84 ? 14.958 -5.135 7.481 1.00 84.44 84 ALA A C 1
ATOM 619 O O . ALA A 1 84 ? 14.147 -5.717 8.206 1.00 84.44 84 ALA A O 1
ATOM 620 N N . ARG A 1 85 ? 15.924 -5.773 6.800 1.00 85.44 85 ARG A N 1
ATOM 621 C CA . ARG A 1 85 ? 16.213 -7.210 6.924 1.00 85.44 85 ARG A CA 1
ATOM 622 C C . ARG A 1 85 ? 16.800 -7.542 8.292 1.00 85.44 85 ARG A C 1
ATOM 624 O O . ARG A 1 85 ? 16.396 -8.537 8.877 1.00 85.44 85 ARG A O 1
ATOM 631 N N . TYR A 1 86 ? 17.719 -6.716 8.796 1.00 84.00 86 TYR A N 1
ATOM 632 C CA . TYR A 1 86 ? 18.309 -6.892 10.126 1.00 84.00 86 TYR A CA 1
ATOM 633 C C . TYR A 1 86 ? 17.234 -6.878 11.222 1.00 84.00 86 TYR A C 1
ATOM 635 O O . TYR A 1 86 ? 17.176 -7.796 12.033 1.00 84.00 86 TYR A O 1
ATOM 643 N N . LEU A 1 87 ? 16.319 -5.907 11.162 1.00 79.94 87 LEU A N 1
ATOM 644 C CA . LEU A 1 87 ? 15.185 -5.782 12.088 1.00 79.94 87 LEU A CA 1
ATOM 645 C C . LEU A 1 87 ? 14.059 -6.799 11.838 1.00 79.94 87 LEU A C 1
ATOM 647 O O . LEU A 1 87 ? 13.039 -6.769 12.519 1.00 79.94 87 LEU A O 1
ATOM 651 N N . SER A 1 88 ? 14.188 -7.659 10.819 1.00 82.75 88 SER A N 1
ATOM 652 C CA . SER A 1 88 ? 13.164 -8.639 10.431 1.00 82.75 88 SER A CA 1
ATOM 653 C C . SER A 1 88 ? 11.758 -8.034 10.298 1.00 82.75 88 SER A C 1
ATOM 655 O O . SER A 1 88 ? 10.763 -8.633 10.707 1.00 82.75 88 SER A O 1
ATOM 657 N N . THR A 1 89 ? 11.673 -6.826 9.726 1.00 82.69 89 THR A N 1
ATOM 658 C CA . THR A 1 89 ? 10.395 -6.113 9.567 1.00 82.69 89 THR A CA 1
ATOM 659 C C . THR A 1 89 ? 9.382 -6.941 8.778 1.00 82.69 89 THR A C 1
ATOM 661 O O . THR A 1 89 ? 9.735 -7.667 7.841 1.00 82.69 89 THR A O 1
ATOM 664 N N . TYR A 1 90 ? 8.102 -6.791 9.120 1.00 83.06 90 TYR A N 1
ATOM 665 C CA . TYR A 1 90 ? 7.007 -7.484 8.445 1.00 83.06 90 TYR A CA 1
ATOM 666 C C . TYR A 1 90 ? 6.954 -7.168 6.941 1.00 83.06 90 TYR A C 1
ATOM 668 O O . TYR A 1 90 ? 6.790 -8.048 6.087 1.00 83.06 90 TYR A O 1
ATOM 676 N N . GLY A 1 91 ? 7.115 -5.889 6.615 1.00 86.75 91 GLY A N 1
ATOM 677 C CA . GLY A 1 91 ? 7.111 -5.400 5.250 1.00 86.75 91 GLY A CA 1
ATOM 678 C C . GLY A 1 91 ? 7.896 -4.108 5.109 1.00 86.75 91 GLY A C 1
ATOM 679 O O . GLY A 1 91 ? 8.145 -3.397 6.084 1.00 86.75 91 GLY A O 1
ATOM 680 N N . VAL A 1 92 ? 8.275 -3.808 3.872 1.00 89.50 92 VAL A N 1
ATOM 681 C CA . VAL A 1 92 ? 9.019 -2.610 3.505 1.00 89.50 92 VAL A CA 1
ATOM 682 C C . VAL A 1 92 ? 8.273 -1.875 2.405 1.00 89.50 92 VAL A C 1
ATOM 684 O O . VAL A 1 92 ? 8.024 -2.415 1.327 1.00 89.50 92 VAL A O 1
ATOM 687 N N . CYS A 1 93 ? 7.925 -0.626 2.678 1.00 91.44 93 CYS A N 1
ATOM 688 C CA . CYS A 1 93 ? 7.380 0.300 1.705 1.00 91.44 93 CYS A CA 1
ATOM 689 C C . CYS A 1 93 ? 8.536 1.015 0.998 1.00 91.44 93 CYS A C 1
ATOM 691 O O . CYS A 1 93 ? 9.319 1.736 1.622 1.00 91.44 93 CYS A O 1
ATOM 693 N N . LEU A 1 94 ? 8.658 0.761 -0.300 1.00 92.50 94 LEU A N 1
ATOM 694 C CA . LEU A 1 94 ? 9.700 1.291 -1.167 1.00 92.50 94 LEU A CA 1
ATOM 695 C C . LEU A 1 94 ? 9.428 2.766 -1.523 1.00 92.50 94 LEU A C 1
ATOM 697 O O . LEU A 1 94 ? 8.285 3.226 -1.396 1.00 92.50 94 LEU A O 1
ATOM 701 N N . PRO A 1 95 ? 10.446 3.505 -2.009 1.00 91.81 95 PRO A N 1
ATOM 702 C CA . PRO A 1 95 ? 10.297 4.904 -2.397 1.00 91.81 95 PRO A CA 1
ATOM 703 C C . PRO A 1 95 ? 9.176 5.113 -3.414 1.00 91.81 95 PRO A C 1
ATOM 705 O O . PRO A 1 95 ? 8.893 4.242 -4.233 1.00 91.81 95 PRO A O 1
ATOM 708 N N . SER A 1 96 ? 8.538 6.283 -3.379 1.00 92.50 96 SER A N 1
ATOM 709 C CA . SER A 1 96 ? 7.433 6.604 -4.290 1.00 92.50 96 SER A CA 1
ATOM 710 C C . SER A 1 96 ? 7.894 6.637 -5.747 1.00 92.50 96 SER A C 1
ATOM 712 O O . SER A 1 96 ? 8.890 7.290 -6.049 1.00 92.50 96 SER A O 1
ATOM 714 N N . LEU A 1 97 ? 7.114 6.050 -6.665 1.00 91.50 97 LEU A N 1
ATOM 715 C CA . LEU A 1 97 ? 7.372 6.195 -8.110 1.00 91.50 97 LEU A CA 1
ATOM 716 C C . LEU A 1 97 ? 7.284 7.643 -8.595 1.00 91.50 97 LEU A C 1
ATOM 718 O O . LEU A 1 97 ? 7.868 7.965 -9.617 1.00 91.50 97 LEU A O 1
ATOM 722 N N . ALA A 1 98 ? 6.645 8.536 -7.834 1.00 89.12 98 ALA A N 1
ATOM 723 C CA . ALA A 1 98 ? 6.669 9.968 -8.126 1.00 89.12 98 ALA A CA 1
ATOM 724 C C . ALA A 1 98 ? 8.087 10.570 -8.141 1.00 89.12 98 ALA A C 1
ATOM 726 O O . ALA A 1 98 ? 8.273 11.633 -8.713 1.00 89.12 98 ALA A O 1
ATOM 727 N N . GLN A 1 99 ? 9.076 9.911 -7.522 1.00 88.19 99 GLN A N 1
ATOM 728 C CA . GLN A 1 99 ? 10.482 10.335 -7.568 1.00 88.19 99 GLN A CA 1
ATOM 729 C C . GLN A 1 99 ? 11.160 9.993 -8.911 1.00 88.19 99 GLN A C 1
ATOM 731 O O . GLN A 1 99 ? 12.275 10.440 -9.153 1.00 88.19 99 GLN A O 1
ATOM 736 N N . MET A 1 100 ? 10.519 9.179 -9.759 1.00 90.31 100 MET A N 1
ATOM 737 C CA . MET A 1 100 ? 11.018 8.777 -11.077 1.00 90.31 100 MET A CA 1
ATOM 738 C C . MET A 1 100 ? 10.413 9.691 -12.144 1.00 90.31 100 MET A C 1
ATOM 740 O O . MET A 1 100 ? 9.383 9.375 -12.744 1.00 90.31 100 MET A O 1
ATOM 744 N N . GLU A 1 101 ? 11.030 10.850 -12.357 1.00 87.31 101 GLU A N 1
ATOM 745 C CA . GLU A 1 101 ? 10.543 11.817 -13.347 1.00 87.31 101 GLU A CA 1
ATOM 746 C C . GLU A 1 101 ? 10.884 11.385 -14.779 1.00 87.31 101 GLU A C 1
ATOM 748 O O . GLU A 1 101 ? 10.078 11.582 -15.691 1.00 87.31 101 GLU A O 1
ATOM 753 N N . THR A 1 102 ? 12.049 10.755 -14.981 1.00 90.88 102 THR A N 1
ATOM 754 C CA . THR A 1 102 ? 12.510 10.318 -16.306 1.00 90.88 102 THR A CA 1
ATOM 755 C C . THR A 1 102 ? 12.457 8.800 -16.491 1.00 90.88 102 THR A C 1
ATOM 757 O O . THR A 1 102 ? 12.527 8.016 -15.542 1.00 90.88 102 THR A O 1
ATOM 760 N N . GLU A 1 103 ? 12.386 8.353 -17.750 1.00 88.88 103 GLU A N 1
ATOM 761 C CA . GLU A 1 103 ? 12.474 6.924 -18.089 1.00 88.88 103 GLU A CA 1
ATOM 762 C C . GLU A 1 103 ? 13.827 6.313 -17.688 1.00 88.88 103 GLU A C 1
ATOM 764 O O . GLU A 1 103 ? 13.891 5.144 -17.304 1.00 88.88 103 GLU A O 1
ATOM 769 N N . ALA A 1 104 ? 14.903 7.106 -17.734 1.00 90.88 104 ALA A N 1
ATOM 770 C CA . ALA A 1 104 ? 16.230 6.676 -17.306 1.00 90.88 104 ALA A CA 1
ATOM 771 C C . ALA A 1 104 ? 16.275 6.417 -15.793 1.00 90.88 104 ALA A C 1
ATOM 773 O O . ALA A 1 104 ? 16.829 5.401 -15.365 1.00 90.88 104 ALA A O 1
ATOM 774 N N . ASP A 1 105 ? 15.641 7.277 -14.990 1.00 91.75 105 ASP A N 1
ATOM 775 C CA . ASP A 1 105 ? 15.532 7.082 -13.540 1.00 91.75 105 ASP A CA 1
ATOM 776 C C . ASP A 1 105 ? 14.751 5.810 -13.224 1.00 91.75 105 ASP A C 1
ATOM 778 O O . ASP A 1 105 ? 15.202 4.987 -12.425 1.00 91.75 105 ASP A O 1
ATOM 782 N N . LEU A 1 106 ? 13.631 5.590 -13.922 1.00 92.62 106 LEU A N 1
ATOM 783 C CA . LEU A 1 106 ? 12.825 4.384 -13.761 1.00 92.62 106 LEU A CA 1
ATOM 784 C C . LEU A 1 106 ? 13.614 3.113 -14.110 1.00 92.62 106 LEU A C 1
ATOM 786 O O . LEU A 1 106 ? 13.518 2.117 -13.393 1.00 92.62 106 LEU A O 1
ATOM 790 N N . ALA A 1 107 ? 14.407 3.136 -15.185 1.00 93.06 107 ALA A N 1
ATOM 791 C CA . ALA A 1 107 ? 15.238 2.005 -15.593 1.00 93.06 107 ALA A CA 1
ATOM 792 C C . ALA A 1 107 ? 16.368 1.724 -14.588 1.00 93.06 107 ALA A C 1
ATOM 794 O O . ALA A 1 107 ? 16.596 0.567 -14.219 1.00 93.06 107 ALA A O 1
ATOM 795 N N . ASN A 1 108 ? 17.033 2.772 -14.096 1.00 92.12 108 ASN A N 1
ATOM 796 C CA . ASN A 1 108 ? 18.058 2.661 -13.057 1.00 92.12 108 ASN A CA 1
ATOM 797 C C . ASN A 1 108 ? 17.466 2.101 -11.758 1.00 92.12 108 ASN A C 1
ATOM 799 O O . ASN A 1 108 ? 18.015 1.167 -11.167 1.00 92.12 108 ASN A O 1
ATOM 803 N N . TYR A 1 109 ? 16.302 2.608 -11.354 1.00 92.81 109 TYR A N 1
ATOM 804 C CA . TYR A 1 109 ? 15.571 2.117 -10.194 1.00 92.81 109 TYR A CA 1
ATOM 805 C C . TYR A 1 109 ? 15.139 0.657 -10.363 1.00 92.81 109 TYR A C 1
ATOM 807 O O . TYR A 1 109 ? 15.331 -0.148 -9.451 1.00 92.81 109 TYR A O 1
ATOM 815 N N . ALA A 1 110 ? 14.644 0.272 -11.542 1.00 92.81 110 ALA A N 1
ATOM 816 C CA . ALA A 1 110 ? 14.309 -1.115 -11.852 1.00 92.81 110 ALA A CA 1
ATOM 817 C C . ALA A 1 110 ? 15.538 -2.034 -11.748 1.00 92.81 110 ALA A C 1
ATOM 819 O O . ALA A 1 110 ? 15.446 -3.120 -11.178 1.00 92.81 110 ALA A O 1
ATOM 820 N N . ALA A 1 111 ? 16.705 -1.606 -12.236 1.00 91.44 111 ALA A N 1
ATOM 821 C CA . ALA A 1 111 ? 17.941 -2.377 -12.107 1.00 91.44 111 ALA A CA 1
ATOM 822 C C . ALA A 1 111 ? 18.359 -2.556 -10.636 1.00 91.44 111 ALA A C 1
ATOM 824 O O . ALA A 1 111 ? 18.716 -3.667 -10.226 1.00 91.44 111 ALA A O 1
ATOM 825 N N . MET A 1 112 ? 18.254 -1.496 -9.826 1.00 89.75 112 MET A N 1
ATOM 826 C CA . MET A 1 112 ? 18.512 -1.560 -8.383 1.00 89.75 112 MET A CA 1
ATOM 827 C C . MET A 1 112 ? 17.531 -2.499 -7.678 1.00 89.75 112 MET A C 1
ATOM 829 O O . MET A 1 112 ? 17.960 -3.391 -6.947 1.00 89.75 112 MET A O 1
ATOM 833 N N . LEU A 1 113 ? 16.227 -2.366 -7.938 1.00 89.69 113 LEU A N 1
ATOM 834 C CA . LEU A 1 113 ? 15.212 -3.259 -7.382 1.00 89.69 113 LEU A CA 1
ATOM 835 C C . LEU A 1 113 ? 15.445 -4.704 -7.805 1.00 89.69 113 LEU A C 1
ATOM 837 O O . LEU A 1 113 ? 15.381 -5.601 -6.976 1.00 89.69 113 LEU A O 1
ATOM 841 N N . LYS A 1 114 ? 15.776 -4.971 -9.067 1.00 89.81 114 LYS A N 1
ATOM 842 C CA . LYS A 1 114 ? 16.046 -6.339 -9.517 1.00 89.81 114 LYS A CA 1
ATOM 843 C C . LYS A 1 114 ? 17.161 -6.991 -8.693 1.00 89.81 114 LYS A C 1
ATOM 845 O O . LYS A 1 114 ? 17.003 -8.132 -8.266 1.00 89.81 114 LYS A O 1
ATOM 850 N N . ARG A 1 115 ? 18.237 -6.249 -8.414 1.00 87.94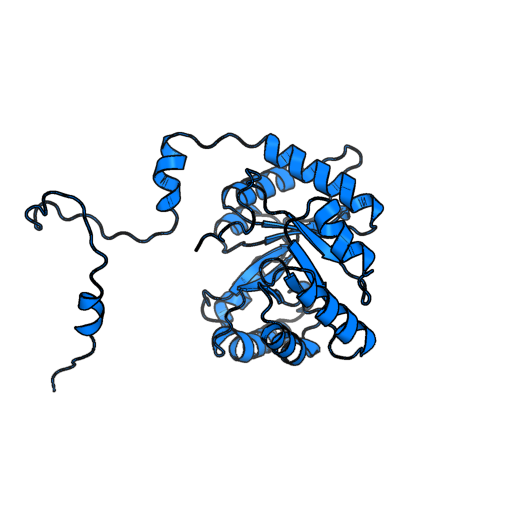 115 ARG A N 1
ATOM 851 C CA . ARG A 1 115 ? 19.378 -6.719 -7.613 1.00 87.94 115 ARG A CA 1
ATOM 852 C C . ARG A 1 115 ? 19.053 -6.867 -6.124 1.00 87.94 115 ARG A C 1
ATOM 854 O O . ARG A 1 115 ? 19.498 -7.804 -5.468 1.00 87.94 115 ARG A O 1
ATOM 861 N N . GLU A 1 116 ? 18.306 -5.929 -5.563 1.00 84.44 116 GLU A N 1
ATOM 862 C CA . GLU A 1 116 ? 18.081 -5.901 -4.118 1.00 84.44 116 GLU A CA 1
ATOM 863 C C . GLU A 1 116 ? 16.834 -6.683 -3.695 1.00 84.44 116 GLU A C 1
ATOM 865 O O . GLU A 1 116 ? 16.791 -7.230 -2.603 1.00 84.44 116 GLU A O 1
ATOM 870 N N . VAL A 1 117 ? 15.821 -6.782 -4.546 1.00 80.19 117 VAL A N 1
ATOM 871 C CA . VAL A 1 117 ? 14.486 -7.298 -4.203 1.00 80.19 117 VAL A CA 1
ATOM 872 C C . VAL A 1 117 ? 14.207 -8.638 -4.852 1.00 80.19 117 VAL A C 1
ATOM 874 O O . VAL A 1 117 ? 13.666 -9.534 -4.213 1.00 80.19 117 VAL A O 1
ATOM 877 N N . VAL A 1 118 ? 14.547 -8.772 -6.132 1.00 77.19 118 VAL A N 1
ATOM 878 C CA . VAL A 1 118 ? 14.192 -9.969 -6.903 1.00 77.19 118 VAL A CA 1
ATOM 879 C C . VAL A 1 118 ? 15.231 -11.066 -6.702 1.00 77.19 118 VAL A C 1
ATOM 881 O O . VAL A 1 118 ? 14.867 -12.229 -6.563 1.00 77.19 118 VAL A O 1
ATOM 884 N N . THR A 1 119 ? 16.518 -10.714 -6.660 1.00 76.12 119 THR A N 1
ATOM 885 C CA . THR A 1 119 ? 17.590 -11.710 -6.508 1.00 76.12 119 THR A CA 1
ATOM 886 C C . THR A 1 119 ? 17.909 -12.075 -5.064 1.00 76.12 119 THR A C 1
ATOM 888 O O . THR A 1 119 ? 18.465 -13.147 -4.839 1.00 76.12 119 THR A O 1
ATOM 891 N N . THR A 1 120 ? 17.574 -11.233 -4.080 1.00 72.56 120 THR A N 1
ATOM 892 C CA . THR A 1 120 ? 17.750 -11.608 -2.669 1.00 72.56 120 THR A CA 1
ATOM 893 C C . THR A 1 120 ? 16.448 -12.170 -2.114 1.00 72.56 120 THR A C 1
ATOM 895 O O . THR A 1 120 ? 15.388 -11.566 -2.251 1.00 72.56 120 THR A O 1
ATOM 898 N N . ALA A 1 121 ? 16.516 -13.345 -1.489 1.00 63.91 121 ALA A N 1
ATOM 899 C CA . ALA A 1 121 ? 15.369 -13.948 -0.825 1.00 63.91 121 ALA A CA 1
ATOM 900 C C . ALA A 1 121 ? 15.065 -13.172 0.464 1.00 63.91 121 ALA A C 1
ATOM 902 O O . ALA A 1 121 ? 15.550 -13.510 1.542 1.00 63.91 121 ALA A O 1
ATOM 903 N N . THR A 1 122 ? 14.305 -12.084 0.352 1.00 66.69 122 THR A N 1
ATOM 904 C CA . THR A 1 122 ? 13.845 -11.333 1.521 1.00 66.69 122 THR A CA 1
ATOM 905 C C . THR A 1 122 ? 12.565 -11.954 2.071 1.00 66.69 122 THR A C 1
ATOM 907 O O . THR A 1 122 ? 11.608 -12.096 1.306 1.00 66.69 122 THR A O 1
ATOM 910 N N . PRO A 1 123 ? 12.494 -12.275 3.374 1.00 61.06 123 PRO A N 1
ATOM 911 C CA . PRO A 1 123 ? 11.263 -12.780 3.983 1.00 61.06 123 PRO A CA 1
ATOM 912 C C . PRO A 1 123 ? 10.174 -11.698 4.095 1.00 61.06 123 PRO A C 1
ATOM 914 O O . PRO A 1 123 ? 8.989 -12.020 4.145 1.00 61.06 123 PRO A O 1
ATOM 917 N N . SER A 1 124 ? 10.563 -10.420 4.112 1.00 72.44 124 SER A N 1
ATOM 918 C CA . SER A 1 124 ? 9.659 -9.276 4.255 1.00 72.44 124 SER A CA 1
ATOM 919 C C . SER A 1 124 ? 8.883 -8.985 2.970 1.00 72.44 124 SER A C 1
ATOM 921 O O . SER A 1 124 ? 9.433 -9.041 1.865 1.00 72.44 124 SER A O 1
ATOM 923 N N . GLN A 1 125 ? 7.607 -8.613 3.107 1.00 83.69 125 GLN A N 1
ATOM 924 C CA . GLN A 1 125 ? 6.800 -8.183 1.961 1.00 83.69 125 GLN A CA 1
ATOM 925 C C . GLN A 1 125 ? 7.291 -6.842 1.422 1.00 83.69 125 GLN A C 1
ATOM 927 O O . GLN A 1 125 ? 7.616 -5.946 2.196 1.00 83.69 125 GLN A O 1
ATOM 932 N N . GLN A 1 126 ? 7.295 -6.678 0.102 1.00 89.12 126 GLN A N 1
ATOM 933 C CA . GLN A 1 126 ? 7.776 -5.449 -0.519 1.00 89.12 126 GLN A CA 1
ATOM 934 C C . GLN A 1 126 ? 6.649 -4.709 -1.217 1.00 89.12 126 GLN A C 1
ATOM 936 O O . GLN A 1 126 ? 5.956 -5.261 -2.080 1.00 89.12 126 GLN A O 1
ATOM 941 N N . TRP A 1 127 ? 6.453 -3.460 -0.812 1.00 92.56 127 TRP A N 1
ATOM 942 C CA . TRP A 1 127 ? 5.341 -2.634 -1.252 1.00 92.56 127 TRP A CA 1
ATOM 943 C C . TRP A 1 127 ? 5.873 -1.424 -2.008 1.00 92.56 127 TRP A C 1
ATOM 945 O O . TRP A 1 127 ? 6.419 -0.495 -1.421 1.00 92.56 127 TRP A O 1
ATOM 955 N N . GLN A 1 128 ? 5.708 -1.415 -3.323 1.00 94.69 128 GLN A N 1
ATOM 956 C CA . GLN A 1 128 ? 6.026 -0.262 -4.147 1.00 94.69 128 GLN A CA 1
ATOM 957 C C . GLN A 1 128 ? 4.985 0.833 -3.914 1.00 94.69 128 GLN A C 1
ATOM 959 O O . GLN A 1 128 ? 3.814 0.644 -4.246 1.00 94.69 128 GLN A O 1
ATOM 964 N N . LYS A 1 129 ? 5.396 1.986 -3.369 1.00 94.44 129 LYS A N 1
ATOM 965 C CA . LYS A 1 129 ? 4.507 3.146 -3.241 1.00 94.44 129 LYS A CA 1
ATOM 966 C C . LYS A 1 129 ? 4.227 3.735 -4.623 1.00 94.44 129 LYS A C 1
ATOM 968 O O . LYS A 1 129 ? 5.156 4.156 -5.317 1.00 94.44 129 LYS A O 1
ATOM 973 N N . VAL A 1 130 ? 2.956 3.766 -5.023 1.00 94.50 130 VAL A N 1
ATOM 974 C CA . VAL A 1 130 ? 2.524 4.301 -6.324 1.00 94.50 130 VAL A CA 1
ATOM 975 C C . VAL A 1 130 ? 1.325 5.229 -6.149 1.00 94.50 130 VAL A C 1
ATOM 977 O O . VAL A 1 130 ? 0.322 4.798 -5.585 1.00 94.50 130 VAL A O 1
ATOM 980 N N . PRO A 1 131 ? 1.380 6.482 -6.624 1.00 93.75 131 PRO A N 1
ATOM 981 C CA . PRO A 1 131 ? 0.202 7.346 -6.696 1.00 93.75 131 PRO A CA 1
ATOM 982 C C . PRO A 1 131 ? -0.867 6.816 -7.660 1.00 93.75 131 PRO A C 1
ATOM 984 O O . PRO A 1 131 ? -0.544 6.274 -8.719 1.00 93.75 131 PRO A O 1
ATOM 987 N N . SER A 1 132 ? -2.146 7.027 -7.339 1.00 91.38 132 SER A N 1
ATOM 988 C CA . SER A 1 132 ? -3.293 6.519 -8.112 1.00 91.38 132 SER A CA 1
ATOM 989 C C . SER A 1 132 ? -3.297 6.900 -9.597 1.00 91.38 132 SER A C 1
ATOM 991 O O . SER A 1 132 ? -3.743 6.106 -10.423 1.00 91.38 132 SER A O 1
ATOM 993 N N . GLY A 1 133 ? -2.756 8.067 -9.956 1.00 89.38 133 GLY A N 1
ATOM 994 C CA . GLY A 1 133 ? -2.646 8.522 -11.347 1.00 89.38 133 GLY A CA 1
ATOM 995 C C . GLY A 1 133 ? -1.506 7.882 -12.159 1.00 89.38 133 GLY A C 1
ATOM 996 O O . GLY A 1 133 ? -1.457 8.044 -13.375 1.00 89.38 133 GLY A O 1
ATOM 997 N N . MET A 1 134 ? -0.590 7.133 -11.533 1.00 92.00 134 MET A N 1
ATOM 998 C CA . MET A 1 134 ? 0.673 6.694 -12.155 1.00 92.00 134 MET A CA 1
ATOM 999 C C . MET A 1 134 ? 0.675 5.217 -12.585 1.00 92.00 134 MET A C 1
ATOM 1001 O O . MET A 1 134 ? 1.715 4.554 -12.583 1.00 92.00 134 MET A O 1
ATOM 1005 N N . TRP A 1 135 ? -0.482 4.683 -12.998 1.00 93.12 135 TRP A N 1
ATOM 1006 C CA . TRP A 1 135 ? -0.604 3.274 -13.407 1.00 93.12 135 TRP A CA 1
ATOM 1007 C C . TRP A 1 135 ? 0.349 2.896 -14.555 1.00 93.12 135 TRP A C 1
ATOM 1009 O O . TRP A 1 135 ? 0.932 1.815 -14.545 1.00 93.12 135 TRP A O 1
ATOM 1019 N N . ALA A 1 136 ? 0.565 3.792 -15.526 1.00 92.00 136 ALA A N 1
ATOM 1020 C CA . ALA A 1 136 ? 1.455 3.530 -16.660 1.00 92.00 136 ALA A CA 1
ATOM 1021 C C . ALA A 1 136 ? 2.918 3.314 -16.232 1.00 92.00 136 ALA A C 1
ATOM 1023 O O . ALA A 1 136 ? 3.579 2.417 -16.752 1.00 92.00 136 ALA A O 1
ATOM 1024 N N . GLN A 1 137 ? 3.406 4.078 -15.248 1.00 92.31 137 GLN A N 1
ATOM 1025 C CA . GLN A 1 137 ? 4.764 3.915 -14.725 1.00 92.31 137 GLN A CA 1
ATOM 1026 C C . GLN A 1 137 ? 4.910 2.629 -13.911 1.00 92.31 137 GLN A C 1
ATOM 1028 O O . GLN A 1 137 ? 5.905 1.922 -14.061 1.00 92.31 137 GLN A O 1
ATOM 1033 N N . TRP A 1 138 ? 3.898 2.273 -13.110 1.00 93.69 138 TRP A N 1
ATOM 1034 C CA . TRP A 1 138 ? 3.849 0.958 -12.466 1.00 93.69 138 TRP A CA 1
ATOM 1035 C C . TRP A 1 138 ? 3.910 -0.172 -13.501 1.00 93.69 138 TRP A C 1
ATOM 1037 O O . TRP A 1 138 ? 4.690 -1.116 -13.357 1.00 93.69 138 TRP A O 1
ATOM 1047 N N . ASN A 1 139 ? 3.132 -0.051 -14.578 1.00 93.50 139 ASN A N 1
ATOM 1048 C CA . ASN A 1 139 ? 3.117 -1.030 -15.653 1.00 93.50 139 ASN A CA 1
ATOM 1049 C C . ASN A 1 139 ? 4.477 -1.152 -16.362 1.00 93.50 139 ASN A C 1
ATOM 1051 O O . ASN A 1 139 ? 4.909 -2.264 -16.666 1.00 93.50 139 ASN A O 1
ATOM 1055 N N . ALA A 1 140 ? 5.172 -0.038 -16.592 1.00 94.00 140 ALA A N 1
ATOM 1056 C CA . ALA A 1 140 ? 6.525 -0.048 -17.139 1.00 94.00 140 ALA A CA 1
ATOM 1057 C C . ALA A 1 140 ? 7.515 -0.719 -16.172 1.00 94.00 140 ALA A C 1
ATOM 1059 O O . ALA A 1 140 ? 8.232 -1.637 -16.571 1.00 94.00 140 ALA A O 1
ATOM 1060 N N . LEU A 1 141 ? 7.490 -0.351 -14.886 1.00 94.06 141 LEU A N 1
ATOM 1061 C CA . LEU A 1 141 ? 8.377 -0.917 -13.868 1.00 94.06 141 LEU A CA 1
ATOM 1062 C C . LEU A 1 141 ? 8.228 -2.435 -13.742 1.00 94.06 141 LEU A C 1
ATOM 1064 O O . LEU A 1 141 ? 9.214 -3.166 -13.827 1.00 94.06 141 LEU A O 1
ATOM 1068 N N . ARG A 1 142 ? 6.997 -2.931 -13.566 1.00 92.19 142 ARG A N 1
ATOM 1069 C CA . ARG A 1 142 ? 6.752 -4.377 -13.427 1.00 92.19 142 ARG A CA 1
ATOM 1070 C C . ARG A 1 142 ? 7.165 -5.148 -14.686 1.00 92.19 142 ARG A C 1
ATOM 1072 O O . ARG A 1 142 ? 7.612 -6.284 -14.564 1.00 92.19 142 ARG A O 1
ATOM 1079 N N . SER A 1 143 ? 7.056 -4.526 -15.864 1.00 93.31 143 SER A N 1
ATOM 1080 C CA . SER A 1 143 ? 7.495 -5.115 -17.135 1.00 93.31 143 SER A CA 1
ATOM 1081 C C . SER A 1 143 ? 9.022 -5.207 -17.207 1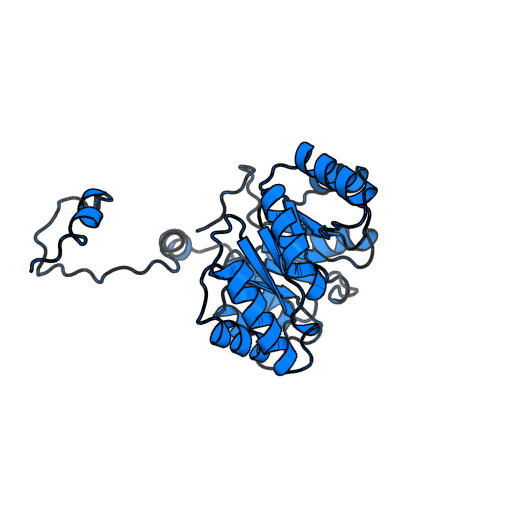.00 93.31 143 SER A C 1
ATOM 1083 O O . SER A 1 143 ? 9.546 -6.263 -17.542 1.00 93.31 143 SER A O 1
ATOM 1085 N N . LEU A 1 144 ? 9.749 -4.156 -16.800 1.00 93.31 144 LEU A N 1
ATOM 1086 C CA . LEU A 1 144 ? 11.220 -4.168 -16.712 1.00 93.31 144 LEU A CA 1
ATOM 1087 C C . LEU A 1 144 ? 11.747 -5.228 -15.729 1.00 93.31 144 LEU A C 1
ATOM 1089 O O . LEU A 1 144 ? 12.833 -5.782 -15.910 1.00 93.31 144 LEU A O 1
ATOM 1093 N N . LEU A 1 145 ? 10.970 -5.519 -14.686 1.00 90.44 145 LEU A N 1
ATOM 1094 C CA . LEU A 1 145 ? 11.302 -6.517 -13.672 1.00 90.44 145 LEU A CA 1
ATOM 1095 C C . LEU A 1 145 ? 10.856 -7.948 -14.029 1.00 90.44 145 LEU A C 1
ATOM 1097 O O . LEU A 1 145 ? 11.137 -8.858 -13.252 1.00 90.44 145 LEU A O 1
ATOM 1101 N N . ASN A 1 146 ? 10.201 -8.168 -15.176 1.00 90.06 146 ASN A N 1
ATOM 1102 C CA . ASN A 1 146 ? 9.591 -9.448 -15.569 1.00 90.06 146 ASN A CA 1
ATOM 1103 C C . ASN A 1 146 ? 8.547 -9.977 -14.562 1.00 90.06 146 ASN A C 1
ATOM 1105 O O . ASN A 1 146 ? 8.524 -11.167 -14.255 1.00 90.06 146 ASN A O 1
ATOM 1109 N N . HIS A 1 147 ? 7.674 -9.101 -14.058 1.00 87.56 147 HIS A N 1
ATOM 1110 C CA . HIS A 1 147 ? 6.542 -9.440 -13.182 1.00 87.56 147 HIS A CA 1
ATOM 1111 C C . HIS A 1 147 ? 6.920 -10.240 -11.913 1.00 87.56 147 HIS A C 1
ATOM 1113 O O . HIS A 1 147 ? 6.430 -11.354 -11.711 1.00 87.56 147 HIS A O 1
ATOM 1119 N N . PRO A 1 148 ? 7.765 -9.688 -11.020 1.00 86.19 148 PRO A N 1
ATOM 1120 C CA . PRO A 1 148 ? 8.154 -10.380 -9.796 1.00 86.19 148 PRO A CA 1
ATOM 1121 C C . PRO A 1 148 ? 6.970 -10.494 -8.824 1.00 86.19 148 PRO A C 1
ATOM 1123 O O . PRO A 1 148 ? 6.358 -9.492 -8.464 1.00 86.19 148 PRO A O 1
ATOM 1126 N N . LEU A 1 149 ? 6.690 -11.707 -8.336 1.00 82.69 149 LEU A N 1
ATOM 1127 C CA . LEU A 1 149 ? 5.611 -11.959 -7.366 1.00 82.69 149 LEU A CA 1
ATOM 1128 C C . LEU A 1 149 ? 5.890 -11.373 -5.970 1.00 82.69 149 LEU A C 1
ATOM 1130 O O . LEU A 1 149 ? 4.967 -11.201 -5.177 1.00 82.69 149 LEU A O 1
ATOM 1134 N N . SER A 1 150 ? 7.157 -11.087 -5.654 1.00 84.56 150 SER A N 1
ATOM 1135 C CA . SER A 1 150 ? 7.570 -10.489 -4.378 1.00 84.56 150 SER A CA 1
ATOM 1136 C C . SER A 1 150 ? 7.217 -9.004 -4.272 1.00 84.56 150 SER A C 1
ATOM 1138 O O . SER A 1 150 ? 7.091 -8.487 -3.160 1.00 84.56 150 SER A O 1
ATOM 1140 N N . LEU A 1 151 ? 7.041 -8.326 -5.411 1.00 88.88 151 LEU A N 1
ATOM 1141 C CA . LEU A 1 151 ? 6.727 -6.907 -5.472 1.00 88.88 151 LEU A CA 1
ATOM 1142 C C . LEU A 1 151 ? 5.216 -6.709 -5.554 1.00 88.88 151 LEU A C 1
ATOM 1144 O O . LEU A 1 151 ? 4.557 -7.122 -6.506 1.00 88.88 151 LEU A O 1
ATOM 1148 N N . THR A 1 152 ? 4.673 -6.024 -4.561 1.00 92.56 152 THR A N 1
ATOM 1149 C CA . THR A 1 152 ? 3.253 -5.672 -4.502 1.00 92.56 152 THR A CA 1
ATOM 1150 C C . THR A 1 152 ? 3.090 -4.164 -4.376 1.00 92.56 152 THR A C 1
ATOM 1152 O O . THR A 1 152 ? 4.079 -3.442 -4.269 1.00 92.56 152 THR A O 1
ATOM 1155 N N . ILE A 1 153 ? 1.859 -3.661 -4.430 1.00 95.00 153 ILE A N 1
ATOM 1156 C CA . ILE A 1 153 ? 1.603 -2.220 -4.539 1.00 95.00 153 ILE A CA 1
ATOM 1157 C C . ILE A 1 153 ? 1.089 -1.664 -3.212 1.00 95.00 153 ILE A C 1
ATOM 1159 O O . ILE A 1 153 ? 0.140 -2.195 -2.624 1.00 95.00 153 ILE A O 1
ATOM 1163 N N . ALA A 1 154 ? 1.695 -0.555 -2.791 1.00 95.38 154 ALA A N 1
ATOM 1164 C CA . ALA A 1 154 ? 1.136 0.391 -1.837 1.00 95.38 154 ALA A CA 1
ATOM 1165 C C . ALA A 1 154 ? 0.544 1.579 -2.612 1.00 95.38 154 ALA A C 1
ATOM 1167 O O . ALA A 1 154 ? 1.250 2.517 -2.991 1.00 95.38 154 ALA A O 1
ATOM 1168 N N . LEU A 1 155 ? -0.757 1.522 -2.887 1.00 96.00 155 LEU A N 1
ATOM 1169 C CA . LEU A 1 155 ? -1.452 2.515 -3.698 1.00 96.00 155 LEU A CA 1
ATOM 1170 C C . LEU A 1 155 ? -1.728 3.766 -2.863 1.00 96.00 155 LEU A C 1
ATOM 1172 O O . LEU A 1 155 ? -2.561 3.738 -1.964 1.00 96.00 155 LEU A O 1
ATOM 1176 N N . SER A 1 156 ? -1.055 4.869 -3.164 1.00 94.38 156 SER A N 1
ATOM 1177 C CA . SER A 1 156 ? -1.335 6.168 -2.560 1.00 94.38 156 SER A CA 1
ATOM 1178 C C . SER A 1 156 ? -2.501 6.819 -3.286 1.00 94.38 156 SER A C 1
ATOM 1180 O O . SER A 1 156 ? -2.364 7.208 -4.446 1.00 94.38 156 SER A O 1
ATOM 1182 N N . LEU A 1 157 ? -3.644 6.947 -2.612 1.00 92.94 157 LEU A N 1
ATOM 1183 C CA . LEU A 1 157 ? -4.779 7.675 -3.167 1.00 92.94 157 LEU A CA 1
ATOM 1184 C C . LEU A 1 157 ? -4.441 9.168 -3.185 1.00 92.94 157 LEU A C 1
ATOM 1186 O O . LEU A 1 157 ? -4.249 9.792 -2.141 1.00 92.94 157 LEU A O 1
ATOM 1190 N N . SER A 1 158 ? -4.337 9.719 -4.387 1.00 86.69 158 SER A N 1
ATOM 1191 C CA . SER A 1 158 ? -4.188 11.151 -4.638 1.00 86.69 158 SER A CA 1
ATOM 1192 C C . SER A 1 158 ? -5.548 11.752 -4.991 1.00 86.69 158 SER A C 1
ATOM 1194 O O . SER A 1 158 ? -6.476 11.017 -5.309 1.00 86.69 158 SER A O 1
ATOM 1196 N N . GLN A 1 159 ? -5.671 13.085 -4.968 1.00 85.38 159 GLN A N 1
ATOM 1197 C CA . GLN A 1 159 ? -6.905 13.769 -5.395 1.00 85.38 159 GLN A CA 1
ATOM 1198 C C . GLN A 1 159 ? -7.292 13.431 -6.845 1.00 85.38 159 GLN A C 1
ATOM 1200 O O . GLN A 1 159 ? -8.477 13.406 -7.182 1.00 85.38 159 GLN A O 1
ATOM 1205 N N . ASP A 1 160 ? -6.291 13.149 -7.682 1.00 85.69 160 ASP A N 1
ATOM 1206 C CA . ASP A 1 160 ? -6.471 12.627 -9.029 1.00 85.69 160 ASP A CA 1
ATOM 1207 C C . ASP A 1 160 ? -6.331 11.092 -9.053 1.00 85.69 160 ASP A C 1
ATOM 1209 O O . ASP A 1 160 ? -5.281 10.515 -8.742 1.00 85.69 160 ASP A O 1
ATOM 1213 N N . LEU A 1 161 ? -7.415 10.418 -9.439 1.00 85.75 161 LEU A N 1
ATOM 1214 C CA . LEU A 1 161 ? -7.462 8.966 -9.634 1.00 85.75 161 LEU A CA 1
ATOM 1215 C C . LEU A 1 161 ? -7.044 8.539 -11.049 1.00 85.75 161 LEU A C 1
ATOM 1217 O O . LEU A 1 161 ? -6.918 7.341 -11.315 1.00 85.75 161 LEU A O 1
ATOM 1221 N N . GLY A 1 162 ? -6.854 9.496 -11.958 1.00 85.38 162 GLY A N 1
ATOM 1222 C CA . GLY A 1 162 ? -6.679 9.243 -13.377 1.00 85.38 162 GLY A CA 1
ATOM 1223 C C . GLY A 1 162 ? -7.970 8.782 -14.076 1.00 85.38 162 GLY A C 1
ATOM 1224 O O . GLY A 1 162 ? -9.025 8.616 -13.457 1.00 85.38 162 GLY A O 1
ATOM 1225 N N . PRO A 1 163 ? -7.908 8.547 -15.397 1.00 83.88 163 PRO A N 1
ATOM 1226 C CA . PRO A 1 163 ? -9.092 8.286 -16.219 1.00 83.88 163 PRO A CA 1
ATOM 1227 C C . PRO A 1 163 ? -9.703 6.888 -16.030 1.00 83.88 163 PRO A C 1
ATOM 1229 O O . PRO A 1 163 ? -10.851 6.664 -16.403 1.00 83.88 163 PRO A O 1
ATOM 1232 N N . CYS A 1 164 ? -8.950 5.918 -15.501 1.00 88.81 164 CYS A N 1
ATOM 1233 C CA . CYS A 1 164 ? -9.392 4.524 -15.379 1.00 88.81 164 CYS A CA 1
ATOM 1234 C C . CYS A 1 164 ? -8.964 3.911 -14.031 1.00 88.81 164 CYS A C 1
ATOM 1236 O O . CYS A 1 164 ? -8.079 3.049 -14.016 1.00 88.81 164 CYS A O 1
ATOM 1238 N N . PRO A 1 165 ? -9.577 4.320 -12.905 1.00 88.12 165 PRO A N 1
ATOM 1239 C CA . PRO A 1 165 ? -9.216 3.824 -11.574 1.00 88.12 165 PRO A CA 1
ATOM 1240 C C . PRO A 1 165 ? -9.417 2.313 -11.410 1.00 88.12 165 PRO A C 1
ATOM 1242 O O . PRO A 1 165 ? -8.671 1.669 -10.678 1.00 88.12 165 PRO A O 1
ATOM 1245 N N . ASP A 1 166 ? -10.370 1.722 -12.134 1.00 90.62 166 ASP A N 1
ATOM 1246 C CA . ASP A 1 166 ? -10.691 0.295 -12.021 1.00 90.62 166 ASP A CA 1
ATOM 1247 C C . ASP A 1 166 ? -9.549 -0.622 -12.494 1.00 90.62 166 ASP A C 1
ATOM 1249 O O . ASP A 1 166 ? -9.529 -1.803 -12.151 1.00 90.62 166 ASP A O 1
ATOM 1253 N N . ARG A 1 167 ? -8.545 -0.092 -13.216 1.00 93.00 167 ARG A N 1
ATOM 1254 C CA . ARG A 1 167 ? -7.345 -0.860 -13.605 1.00 93.00 167 ARG A CA 1
ATOM 1255 C C . ARG A 1 167 ? -6.581 -1.384 -12.394 1.00 93.00 167 ARG A C 1
ATOM 1257 O O . ARG A 1 167 ? -6.042 -2.484 -12.452 1.00 93.00 167 ARG A O 1
ATOM 1264 N N . TRP A 1 168 ? -6.590 -0.643 -11.287 1.00 94.31 168 TRP A N 1
ATOM 1265 C CA . TRP A 1 168 ? -5.932 -1.053 -10.047 1.00 94.31 168 TRP A CA 1
ATOM 1266 C C . TRP A 1 168 ? -6.546 -2.311 -9.424 1.00 94.31 168 TRP A C 1
ATOM 1268 O O . TRP A 1 168 ? -5.873 -2.989 -8.657 1.00 94.31 168 TRP A O 1
ATOM 1278 N N . LEU A 1 169 ? -7.786 -2.671 -9.777 1.00 92.12 169 LEU A N 1
ATOM 1279 C CA . LEU A 1 169 ? -8.425 -3.895 -9.287 1.00 92.12 169 LEU A CA 1
ATOM 1280 C C . LEU A 1 169 ? -7.798 -5.168 -9.873 1.00 92.12 169 LEU A C 1
ATOM 1282 O O . LEU A 1 169 ? -7.950 -6.233 -9.285 1.00 92.12 169 LEU A O 1
ATOM 1286 N N . GLY A 1 170 ? -7.116 -5.081 -11.018 1.00 91.19 170 GLY A N 1
ATOM 1287 C CA . GLY A 1 170 ? -6.378 -6.203 -11.610 1.00 91.19 170 GLY A CA 1
ATOM 1288 C C . GLY A 1 170 ? -4.929 -6.315 -11.130 1.00 91.19 170 GLY A C 1
ATOM 1289 O O . GLY A 1 170 ? -4.228 -7.245 -11.517 1.00 91.19 170 GLY A O 1
ATOM 1290 N N . GLU A 1 171 ? -4.469 -5.367 -10.319 1.00 94.12 171 GLU A N 1
ATOM 1291 C CA . GLU A 1 171 ? -3.082 -5.276 -9.877 1.00 94.12 171 GLU A CA 1
ATOM 1292 C C . GLU A 1 171 ? -2.913 -5.835 -8.450 1.00 94.12 171 GLU A C 1
ATOM 1294 O O . GLU A 1 171 ? -3.870 -5.835 -7.671 1.00 94.12 171 GLU A O 1
ATOM 1299 N N . PRO A 1 172 ? -1.704 -6.288 -8.056 1.00 92.06 172 PRO A N 1
ATOM 1300 C CA . PRO A 1 172 ? -1.440 -6.842 -6.726 1.00 92.06 172 PRO A CA 1
ATOM 1301 C C . PRO A 1 172 ? -1.354 -5.746 -5.645 1.00 92.06 172 PRO A C 1
ATOM 1303 O O . PRO A 1 172 ? -0.309 -5.534 -5.020 1.00 92.06 172 PRO A O 1
ATOM 1306 N N . VAL A 1 173 ? -2.453 -5.023 -5.420 1.00 94.38 173 VAL A N 1
ATOM 1307 C CA . VAL A 1 173 ? -2.571 -3.993 -4.380 1.00 94.38 173 VAL A CA 1
ATOM 1308 C C . VAL A 1 173 ? -2.716 -4.654 -3.016 1.00 94.38 173 VAL A C 1
ATOM 1310 O O . VAL A 1 173 ? -3.690 -5.354 -2.747 1.00 94.38 173 VAL A O 1
ATOM 1313 N N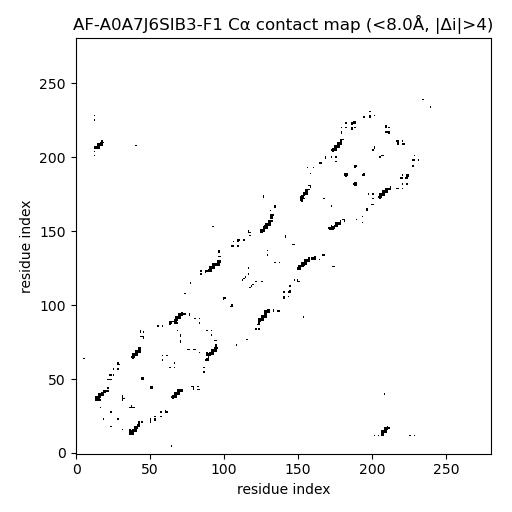 . ARG A 1 174 ? -1.734 -4.426 -2.140 1.00 91.81 174 ARG A N 1
ATOM 1314 C CA . ARG A 1 174 ? -1.723 -4.975 -0.775 1.00 91.81 174 ARG A CA 1
ATOM 1315 C C . ARG A 1 174 ? -2.050 -3.936 0.272 1.00 91.81 174 ARG A C 1
ATOM 1317 O O . ARG A 1 174 ? -2.660 -4.285 1.279 1.00 91.81 174 ARG A O 1
ATOM 1324 N N . VAL A 1 175 ? -1.679 -2.686 0.020 1.00 93.81 175 VAL A N 1
ATOM 1325 C CA . VAL A 1 175 ? -1.910 -1.571 0.935 1.00 93.81 175 VAL A CA 1
ATOM 1326 C C . VAL A 1 175 ? -2.455 -0.384 0.159 1.00 93.81 175 VAL A C 1
ATOM 1328 O O . VAL A 1 175 ? -2.002 -0.096 -0.948 1.00 93.81 175 VAL A O 1
ATOM 1331 N N . VAL A 1 176 ? -3.411 0.322 0.748 1.00 95.50 176 VAL A N 1
ATOM 1332 C CA . VAL A 1 176 ? -3.934 1.591 0.250 1.00 95.50 176 VAL A CA 1
ATOM 1333 C C . VAL A 1 176 ? -3.546 2.682 1.236 1.00 95.50 176 VAL A C 1
ATOM 1335 O O . VAL A 1 176 ? -3.958 2.650 2.394 1.00 95.50 176 VAL A O 1
ATOM 1338 N N . ILE A 1 177 ? -2.735 3.635 0.788 1.00 94.38 177 ILE A N 1
ATOM 1339 C CA . ILE A 1 177 ? -2.308 4.783 1.584 1.00 94.38 177 ILE A CA 1
ATOM 1340 C C . ILE A 1 177 ? -3.312 5.913 1.378 1.00 94.38 177 ILE A C 1
ATOM 1342 O O . ILE A 1 177 ? -3.559 6.333 0.245 1.00 94.38 177 ILE A O 1
ATOM 1346 N N . ILE A 1 178 ? -3.878 6.411 2.474 1.00 93.88 178 ILE A N 1
ATOM 1347 C CA . ILE A 1 178 ? -4.857 7.498 2.464 1.00 93.88 178 ILE A CA 1
ATOM 1348 C C . ILE A 1 178 ? -4.260 8.689 3.203 1.00 93.88 178 ILE A C 1
ATOM 1350 O O . ILE A 1 178 ? -3.997 8.603 4.403 1.00 93.88 178 ILE A O 1
ATOM 1354 N N . SER A 1 179 ? -4.057 9.791 2.479 1.00 91.44 179 SER A N 1
ATOM 1355 C CA . SER A 1 179 ? -3.659 11.069 3.073 1.00 91.44 179 SER A CA 1
ATOM 1356 C C . SER A 1 179 ? -4.863 11.789 3.679 1.00 91.44 179 SER A C 1
ATOM 1358 O O . SER A 1 179 ? -5.992 11.647 3.195 1.00 91.44 179 SER A O 1
ATOM 1360 N N . SER A 1 180 ? -4.626 12.626 4.690 1.00 89.88 180 SER A N 1
ATOM 1361 C CA . SER A 1 180 ? -5.646 13.548 5.206 1.00 89.88 180 SER A CA 1
ATOM 1362 C C . SER A 1 180 ? -6.146 14.555 4.165 1.00 89.88 180 SER A C 1
ATOM 1364 O O . SER A 1 180 ? -7.236 15.088 4.336 1.00 89.88 180 SER A O 1
ATOM 1366 N N . ASP A 1 181 ? -5.417 14.772 3.068 1.00 89.00 181 ASP A N 1
ATOM 1367 C CA . ASP A 1 181 ? -5.826 15.678 1.977 1.00 89.00 181 ASP A CA 1
ATOM 1368 C C . ASP A 1 181 ? -7.094 15.211 1.249 1.00 89.00 181 ASP A C 1
ATOM 1370 O O . ASP A 1 181 ? -7.741 15.984 0.542 1.00 89.00 181 ASP A O 1
ATOM 1374 N N . LEU A 1 182 ? -7.444 13.931 1.401 1.00 89.19 182 LEU A N 1
ATOM 1375 C CA . LEU A 1 182 ? -8.685 13.363 0.888 1.00 89.19 182 LEU A CA 1
ATOM 1376 C C . LEU A 1 182 ? -9.842 13.481 1.881 1.00 89.19 182 LEU A C 1
ATOM 1378 O O . LEU A 1 182 ? -10.966 13.121 1.533 1.00 89.19 182 LEU A O 1
ATOM 1382 N N . LEU A 1 183 ? -9.616 13.950 3.107 1.00 89.81 183 LEU A N 1
ATOM 1383 C CA . LEU A 1 183 ? -10.694 14.128 4.067 1.00 89.81 183 LEU A CA 1
ATOM 1384 C C . LEU A 1 183 ? -11.512 15.368 3.691 1.00 89.81 183 LEU A C 1
ATOM 1386 O O . LEU A 1 183 ? -11.037 16.499 3.712 1.00 89.81 183 LEU A O 1
ATOM 1390 N N . THR A 1 184 ? -12.774 15.149 3.347 1.00 87.56 184 THR A N 1
ATOM 1391 C CA . THR A 1 184 ? -13.724 16.236 3.087 1.00 87.56 184 THR A CA 1
ATOM 1392 C C . THR A 1 184 ? -14.231 16.831 4.403 1.00 87.56 184 THR A C 1
ATOM 1394 O O . THR A 1 184 ? -14.306 16.133 5.414 1.00 87.56 184 THR A O 1
ATOM 1397 N N . GLY A 1 185 ? -14.680 18.092 4.390 1.00 79.56 185 GLY A N 1
ATOM 1398 C CA . GLY A 1 185 ? -15.263 18.746 5.575 1.00 79.56 185 GLY A CA 1
ATOM 1399 C C . GLY A 1 185 ? -16.498 18.037 6.158 1.00 79.56 185 GLY A C 1
ATOM 1400 O O . GLY A 1 185 ? -16.849 18.260 7.309 1.00 79.56 185 GLY A O 1
ATOM 1401 N N . ALA A 1 186 ? -17.127 17.138 5.392 1.00 80.12 186 ALA A N 1
ATOM 1402 C CA . ALA A 1 186 ? -18.225 16.281 5.841 1.00 80.12 186 ALA A CA 1
ATOM 1403 C C . ALA A 1 186 ? -17.761 14.987 6.548 1.00 80.12 186 ALA A C 1
ATOM 1405 O O . ALA A 1 186 ? -18.586 14.126 6.846 1.00 80.12 186 ALA A O 1
ATOM 1406 N N . GLY A 1 187 ? -16.454 14.801 6.764 1.00 81.75 187 GLY A N 1
ATOM 1407 C CA . GLY A 1 187 ? -15.900 13.583 7.363 1.00 81.75 187 GLY A CA 1
ATOM 1408 C C . GLY A 1 187 ? -15.948 12.363 6.437 1.00 81.75 187 GLY A C 1
ATOM 1409 O O . GLY A 1 187 ? -15.975 11.230 6.909 1.00 81.75 187 GLY A O 1
ATOM 1410 N N . THR A 1 188 ? -15.988 12.576 5.117 1.00 87.94 188 THR A N 1
ATOM 1411 C CA . THR A 1 188 ? -15.957 11.495 4.114 1.00 87.94 188 THR A CA 1
ATOM 1412 C C . THR A 1 188 ? -14.648 11.491 3.329 1.00 87.94 188 THR A C 1
ATOM 1414 O O . THR A 1 188 ? -13.986 12.526 3.228 1.00 87.94 188 THR A O 1
ATOM 1417 N N . ILE A 1 189 ? -14.280 10.336 2.767 1.00 89.50 189 ILE A N 1
ATOM 1418 C CA . ILE A 1 189 ? -13.067 10.184 1.955 1.00 89.50 189 ILE A CA 1
ATOM 1419 C C . ILE A 1 189 ? -13.358 10.578 0.506 1.00 89.50 189 ILE A C 1
ATOM 1421 O O . ILE A 1 189 ? -14.117 9.893 -0.178 1.00 89.50 189 ILE A O 1
ATOM 1425 N N . GLY A 1 190 ? -12.723 11.652 0.048 1.00 88.50 190 GLY A N 1
ATOM 1426 C CA . GLY A 1 190 ? -12.651 12.097 -1.339 1.00 88.50 190 GLY A CA 1
ATOM 1427 C C . GLY A 1 190 ? -13.997 12.164 -2.057 1.00 88.50 190 GLY A C 1
ATOM 1428 O O . GLY A 1 190 ? -15.043 12.462 -1.482 1.00 88.50 190 GLY A O 1
ATOM 1429 N N . THR A 1 191 ? -13.960 11.882 -3.358 1.00 91.00 191 THR A N 1
ATOM 1430 C CA . THR A 1 191 ? -15.158 11.799 -4.205 1.00 91.00 191 THR A CA 1
ATOM 1431 C C . THR A 1 191 ? -15.810 10.409 -4.120 1.00 91.00 191 THR A C 1
ATOM 1433 O O . THR A 1 191 ? -15.159 9.445 -3.708 1.00 91.00 191 THR A O 1
ATOM 1436 N N . PRO A 1 192 ? -17.059 10.226 -4.594 1.00 90.94 192 PRO A N 1
ATOM 1437 C CA . PRO A 1 192 ? -17.682 8.899 -4.664 1.00 90.94 192 PRO A CA 1
ATOM 1438 C C . PRO A 1 192 ? -16.861 7.864 -5.454 1.00 90.94 192 PRO A C 1
ATOM 1440 O O . PRO A 1 192 ? -16.942 6.669 -5.180 1.00 90.94 192 PRO A O 1
ATOM 1443 N N . ALA A 1 193 ? -16.041 8.310 -6.414 1.00 91.38 193 ALA A N 1
ATOM 1444 C CA . ALA A 1 193 ? -15.115 7.441 -7.137 1.00 91.38 193 ALA A CA 1
ATOM 1445 C C . ALA A 1 193 ? -13.999 6.895 -6.228 1.00 91.38 193 ALA A C 1
ATOM 1447 O O . ALA A 1 193 ? -13.692 5.707 -6.303 1.00 91.38 193 ALA A O 1
ATOM 1448 N N . HIS A 1 194 ? -13.460 7.722 -5.324 1.00 92.81 194 HIS A N 1
ATOM 1449 C CA . HIS A 1 194 ? -12.472 7.290 -4.329 1.00 92.81 194 HIS A CA 1
ATOM 1450 C C . HIS A 1 194 ? -13.072 6.252 -3.386 1.00 92.81 194 HIS A C 1
ATOM 1452 O O . HIS A 1 194 ? -12.464 5.215 -3.138 1.00 92.81 194 HIS A O 1
ATOM 1458 N N . GLN A 1 195 ? -14.292 6.504 -2.906 1.00 93.19 195 GLN A N 1
ATOM 1459 C CA . GLN A 1 195 ? -15.000 5.590 -2.009 1.00 93.19 195 GLN A CA 1
ATOM 1460 C C . GLN A 1 195 ? -15.267 4.242 -2.678 1.00 93.19 195 GLN A C 1
ATOM 1462 O O . GLN A 1 195 ? -15.016 3.205 -2.072 1.00 93.19 195 GLN A O 1
ATOM 1467 N N . ARG A 1 196 ? -15.715 4.246 -3.941 1.00 92.75 196 ARG A N 1
ATOM 1468 C CA . ARG A 1 196 ? -15.945 3.017 -4.714 1.00 92.75 196 ARG A CA 1
ATOM 1469 C C . ARG A 1 196 ? -14.663 2.204 -4.882 1.00 92.75 196 ARG A C 1
ATOM 1471 O O . ARG A 1 196 ? -14.680 1.005 -4.621 1.00 92.75 196 ARG A O 1
ATOM 1478 N N . LEU A 1 197 ? -13.568 2.852 -5.287 1.00 93.38 197 LEU A N 1
ATOM 1479 C CA . LEU A 1 197 ? -12.276 2.190 -5.459 1.00 93.38 197 LEU A CA 1
ATOM 1480 C C . LEU A 1 197 ? -11.766 1.626 -4.128 1.00 93.38 197 LEU A C 1
ATOM 1482 O O . LEU A 1 197 ? -11.364 0.468 -4.064 1.00 93.38 197 LEU A O 1
ATOM 1486 N N . LEU A 1 198 ? -11.831 2.417 -3.056 1.00 93.25 198 LEU A N 1
ATOM 1487 C CA . LEU A 1 198 ? -11.386 2.003 -1.729 1.00 93.25 198 LEU A CA 1
ATOM 1488 C C . LEU A 1 198 ? -12.197 0.809 -1.205 1.00 93.25 198 LEU A C 1
ATOM 1490 O O . LEU A 1 198 ? -11.605 -0.157 -0.736 1.00 93.25 198 LEU A O 1
ATOM 1494 N N . VAL A 1 199 ? -13.526 0.827 -1.340 1.00 92.38 199 VAL A N 1
ATOM 1495 C CA . VAL A 1 199 ? -14.391 -0.318 -0.996 1.00 92.38 199 VAL A CA 1
ATOM 1496 C C . VAL A 1 199 ? -14.007 -1.558 -1.800 1.00 92.38 199 VAL A C 1
ATOM 1498 O O . VAL A 1 199 ? -13.821 -2.624 -1.217 1.00 92.38 199 VAL A O 1
ATOM 1501 N N . ALA A 1 200 ? -13.830 -1.425 -3.115 1.00 91.88 200 ALA A N 1
ATOM 1502 C CA . ALA A 1 200 ? -13.460 -2.547 -3.976 1.00 91.88 200 ALA A CA 1
ATOM 1503 C C . ALA A 1 200 ? -12.079 -3.138 -3.622 1.00 91.88 200 ALA A C 1
ATOM 1505 O O . ALA A 1 200 ? -11.886 -4.352 -3.698 1.00 91.88 200 ALA A O 1
ATOM 1506 N N . LEU A 1 201 ? -11.125 -2.306 -3.194 1.00 92.56 201 LEU A N 1
ATOM 1507 C CA . LEU A 1 201 ? -9.814 -2.755 -2.716 1.00 92.56 201 LEU A CA 1
ATOM 1508 C C . LEU A 1 201 ? -9.903 -3.419 -1.331 1.00 92.56 201 LEU A C 1
ATOM 1510 O O . LEU A 1 201 ? -9.293 -4.466 -1.116 1.00 92.56 201 LEU A O 1
ATOM 1514 N N . MET A 1 202 ? -10.708 -2.878 -0.410 1.00 91.00 202 MET A N 1
ATOM 1515 C CA . MET A 1 202 ? -10.943 -3.491 0.907 1.00 91.00 202 MET A CA 1
ATOM 1516 C C . MET A 1 202 ? -11.632 -4.859 0.789 1.00 91.00 202 MET A C 1
ATOM 1518 O O . MET A 1 202 ? -11.259 -5.791 1.498 1.00 91.00 202 MET A O 1
ATOM 1522 N N . GLN A 1 203 ? -12.567 -5.028 -0.152 1.00 87.75 203 GLN A N 1
ATOM 1523 C CA . GLN A 1 203 ? -13.184 -6.330 -0.460 1.00 87.75 203 GLN A CA 1
ATOM 1524 C C . GLN A 1 203 ? -12.159 -7.381 -0.914 1.00 87.75 203 GLN A C 1
ATOM 1526 O O . GLN A 1 203 ? -12.330 -8.570 -0.657 1.00 87.75 203 GLN A O 1
ATOM 1531 N N . ARG A 1 204 ? -11.058 -6.944 -1.534 1.00 87.62 204 ARG A N 1
ATOM 1532 C CA . ARG A 1 204 ? -9.914 -7.786 -1.925 1.00 87.62 204 ARG A CA 1
ATOM 1533 C C . ARG A 1 204 ? -8.871 -7.934 -0.810 1.00 87.62 204 ARG A C 1
ATOM 1535 O O . ARG A 1 204 ? -7.756 -8.379 -1.068 1.00 87.62 204 ARG A O 1
ATOM 1542 N N . LYS A 1 205 ? -9.227 -7.578 0.430 1.00 87.94 205 LYS A N 1
ATOM 1543 C CA . LYS A 1 205 ? -8.373 -7.650 1.628 1.00 87.94 205 LYS A CA 1
ATOM 1544 C C . LYS A 1 205 ? -7.119 -6.772 1.547 1.00 87.94 205 LYS A C 1
ATOM 1546 O O . LYS A 1 205 ? -6.101 -7.092 2.164 1.00 87.94 205 LYS A O 1
ATOM 1551 N N . ALA A 1 206 ? -7.178 -5.665 0.802 1.00 91.31 206 ALA A N 1
ATOM 1552 C CA . ALA A 1 206 ? -6.137 -4.650 0.881 1.00 91.31 206 ALA A CA 1
ATOM 1553 C C . ALA A 1 206 ? -6.159 -3.995 2.270 1.00 91.31 206 ALA A C 1
ATOM 1555 O O . ALA A 1 206 ? -7.218 -3.648 2.797 1.00 91.31 206 ALA A O 1
ATOM 1556 N N . GLN A 1 207 ? -4.981 -3.824 2.857 1.00 92.25 207 GLN A N 1
ATOM 1557 C CA . GLN A 1 207 ? -4.809 -3.107 4.115 1.00 92.25 207 GLN A CA 1
ATOM 1558 C C . GLN A 1 207 ? -4.930 -1.606 3.877 1.00 92.25 207 GLN A C 1
ATOM 1560 O O . GLN A 1 207 ? -4.636 -1.121 2.784 1.00 92.25 207 GLN A O 1
ATOM 1565 N N . VAL A 1 208 ? -5.295 -0.851 4.907 1.00 93.50 208 VAL A N 1
ATOM 1566 C CA . VAL A 1 208 ? -5.347 0.611 4.815 1.00 93.50 208 VAL A CA 1
ATOM 1567 C C . VAL A 1 208 ? -4.247 1.202 5.681 1.00 93.50 208 VAL A C 1
ATOM 1569 O O . VAL A 1 208 ? -4.125 0.841 6.846 1.00 93.50 208 VAL A O 1
ATOM 1572 N N . LEU A 1 209 ? -3.443 2.103 5.121 1.00 92.75 209 LEU A N 1
ATOM 1573 C CA . LEU A 1 209 ? -2.414 2.855 5.833 1.00 92.75 209 LEU A CA 1
ATOM 1574 C C . LEU A 1 209 ? -2.807 4.332 5.857 1.00 92.75 209 LEU A C 1
ATOM 1576 O O . LEU A 1 209 ? -2.913 4.975 4.813 1.00 92.75 209 LEU A O 1
ATOM 1580 N N . LEU A 1 210 ? -3.015 4.883 7.047 1.00 92.56 210 LEU A N 1
ATOM 1581 C CA . LEU A 1 210 ? -3.362 6.289 7.215 1.00 92.56 210 LEU A CA 1
ATOM 1582 C C . LEU A 1 210 ? -2.100 7.140 7.269 1.00 92.56 210 LEU A C 1
ATOM 1584 O O . LEU A 1 210 ? -1.226 6.886 8.095 1.00 92.56 210 LEU A O 1
ATOM 1588 N N . GLN A 1 211 ? -2.028 8.166 6.429 1.00 90.50 211 GLN A N 1
ATOM 1589 C CA . GLN A 1 211 ? -0.958 9.159 6.431 1.00 90.50 211 GLN A CA 1
ATOM 1590 C C . GLN A 1 211 ? -1.550 10.537 6.776 1.00 90.50 211 GLN A C 1
ATOM 1592 O O . GLN A 1 211 ? -1.904 11.304 5.882 1.00 90.50 211 GLN A O 1
ATOM 1597 N N . PRO A 1 212 ? -1.752 10.839 8.069 1.00 85.25 212 PRO A N 1
ATOM 1598 C CA . PRO A 1 212 ? -2.297 12.123 8.485 1.00 85.25 212 PRO A CA 1
ATOM 1599 C C . PRO A 1 212 ? -1.235 13.230 8.373 1.00 85.25 212 PRO A C 1
ATOM 1601 O O . PRO A 1 212 ? -0.101 13.036 8.796 1.00 85.25 212 PRO A O 1
ATOM 1604 N N . ALA A 1 213 ? -1.606 14.404 7.853 1.00 85.12 213 ALA A N 1
ATOM 1605 C CA . ALA A 1 213 ? -0.719 15.573 7.814 1.00 85.12 213 ALA A CA 1
ATOM 1606 C C . ALA A 1 213 ? -0.467 16.178 9.208 1.00 85.12 213 ALA A C 1
ATOM 1608 O O . ALA A 1 213 ? 0.564 16.801 9.441 1.00 85.12 213 ALA A O 1
ATOM 1609 N N . ALA A 1 214 ? -1.411 15.993 10.133 1.00 82.62 214 ALA A N 1
ATOM 1610 C CA . ALA A 1 214 ? -1.310 16.385 11.533 1.00 82.62 214 ALA A CA 1
ATOM 1611 C C . ALA A 1 214 ? -1.929 15.293 12.412 1.00 82.62 214 ALA A C 1
ATOM 1613 O O . ALA A 1 214 ? -2.915 14.669 12.014 1.00 82.62 214 ALA A O 1
ATOM 1614 N N . ASP A 1 215 ? -1.390 15.083 13.612 1.00 79.56 215 ASP A N 1
ATOM 1615 C CA . ASP A 1 215 ? -1.831 14.000 14.502 1.00 79.56 215 ASP A CA 1
ATOM 1616 C C . ASP A 1 215 ? -3.322 14.087 14.868 1.00 79.56 215 ASP A C 1
ATOM 1618 O O . ASP A 1 215 ? -3.998 13.057 14.940 1.00 79.56 215 ASP A O 1
ATOM 1622 N N . ASP A 1 216 ? -3.868 15.300 14.970 1.00 82.38 216 ASP A N 1
ATOM 1623 C CA . ASP A 1 216 ? -5.291 15.547 15.236 1.00 82.38 216 ASP A CA 1
ATOM 1624 C C . ASP A 1 216 ? -6.215 14.999 14.134 1.00 82.38 216 ASP A C 1
ATOM 1626 O O . ASP A 1 216 ? -7.369 14.650 14.390 1.00 82.38 216 ASP A O 1
ATOM 1630 N N . LEU A 1 217 ? -5.714 14.873 12.899 1.00 84.88 217 LEU A N 1
ATOM 1631 C CA . LEU A 1 217 ? -6.472 14.350 11.759 1.00 84.88 217 LEU A CA 1
ATOM 1632 C C . LEU A 1 217 ? -6.480 12.818 11.702 1.00 84.88 217 LEU A C 1
ATOM 1634 O O . LEU A 1 217 ? -7.285 12.246 10.962 1.00 84.88 217 LEU A O 1
ATOM 1638 N N . ALA A 1 218 ? -5.651 12.134 12.497 1.00 84.06 218 ALA A N 1
ATOM 1639 C CA . ALA A 1 218 ? -5.600 10.673 12.516 1.00 84.06 218 ALA A CA 1
ATOM 1640 C C . ALA A 1 218 ? -6.934 10.051 12.969 1.00 84.06 218 ALA A C 1
ATOM 1642 O O . ALA A 1 218 ? -7.395 9.071 12.380 1.00 84.06 218 ALA A O 1
ATOM 1643 N N . GLY A 1 219 ? -7.577 10.638 13.985 1.00 86.50 219 GLY A N 1
ATOM 1644 C CA . GLY A 1 219 ? -8.871 10.187 14.509 1.00 86.50 219 GLY A CA 1
ATOM 1645 C C . GLY A 1 219 ? -10.017 10.336 13.497 1.00 86.50 219 GLY A C 1
ATOM 1646 O O . GLY A 1 219 ? -10.657 9.335 13.166 1.00 86.50 219 GLY A O 1
ATOM 1647 N N . PRO A 1 220 ? -10.259 11.545 12.953 1.00 89.50 220 PRO A N 1
ATOM 1648 C CA . PRO A 1 220 ? -11.256 11.773 11.908 1.00 89.50 220 PRO A CA 1
ATOM 1649 C C . PRO A 1 220 ? -11.042 10.904 10.665 1.00 89.50 220 PRO A C 1
ATOM 1651 O O . PRO A 1 220 ? -11.998 10.333 10.138 1.00 89.50 220 PRO A O 1
ATOM 1654 N N . LEU A 1 221 ? -9.791 10.748 10.219 1.00 89.94 221 LEU A N 1
ATOM 1655 C CA . LEU A 1 221 ? -9.465 9.928 9.055 1.00 89.94 221 LEU A CA 1
ATOM 1656 C C . LEU A 1 221 ? -9.776 8.446 9.305 1.00 89.94 221 LEU A C 1
ATOM 1658 O O . LEU A 1 221 ? -10.408 7.795 8.471 1.00 89.94 221 LEU A O 1
ATOM 1662 N N . LYS A 1 222 ? -9.411 7.930 10.485 1.00 90.44 222 LYS A N 1
ATOM 1663 C CA . LYS A 1 222 ? -9.779 6.579 10.922 1.00 90.44 222 LYS A CA 1
ATOM 1664 C C . LYS A 1 222 ? -11.294 6.395 10.947 1.00 90.44 222 LYS A C 1
ATOM 1666 O O . LYS A 1 222 ? -11.794 5.419 10.392 1.00 90.44 222 LYS A O 1
ATOM 1671 N N . ALA A 1 223 ? -12.027 7.333 11.545 1.00 90.44 223 ALA A N 1
ATOM 1672 C CA . ALA A 1 223 ? -13.483 7.267 11.628 1.00 90.44 223 ALA A CA 1
ATOM 1673 C C . ALA A 1 223 ? -14.139 7.240 10.237 1.00 90.44 223 ALA A C 1
ATOM 1675 O O . ALA A 1 223 ? -15.048 6.442 10.010 1.00 90.44 223 ALA A O 1
ATOM 1676 N N . ALA A 1 224 ? -13.648 8.047 9.292 1.00 91.94 224 ALA A N 1
ATOM 1677 C CA . ALA A 1 224 ? -14.149 8.084 7.920 1.00 91.94 224 ALA A CA 1
ATOM 1678 C C . ALA A 1 224 ? -13.944 6.747 7.182 1.00 91.94 224 ALA A C 1
ATOM 1680 O O . ALA A 1 224 ? -14.866 6.254 6.525 1.00 91.94 224 ALA A O 1
ATOM 1681 N N . VAL A 1 225 ? -12.764 6.131 7.320 1.00 92.38 225 VAL A N 1
ATOM 1682 C CA . VAL A 1 225 ? -12.471 4.813 6.728 1.00 92.38 225 VAL A CA 1
ATOM 1683 C C . VAL A 1 225 ? -13.316 3.720 7.381 1.00 92.38 225 VAL A C 1
ATOM 1685 O O . VAL A 1 225 ? -13.932 2.927 6.670 1.00 92.38 225 VAL A O 1
ATOM 1688 N N . SER A 1 226 ? -13.423 3.700 8.712 1.00 90.88 226 SER A N 1
ATOM 1689 C CA . SER A 1 226 ? -14.269 2.732 9.421 1.00 90.88 226 SER A CA 1
ATOM 1690 C C . SER A 1 226 ? -15.745 2.875 9.040 1.00 90.88 226 SER A C 1
ATOM 1692 O O . SER A 1 226 ? -16.426 1.878 8.807 1.00 90.88 226 SER A O 1
ATOM 1694 N N . ALA A 1 227 ? -16.248 4.105 8.904 1.00 91.00 227 ALA A N 1
ATOM 1695 C CA . ALA A 1 227 ? -17.617 4.358 8.462 1.00 91.00 227 ALA A CA 1
ATOM 1696 C C . ALA A 1 227 ? -17.865 3.857 7.032 1.00 91.00 227 ALA A C 1
ATOM 1698 O O . ALA A 1 227 ? -18.951 3.357 6.738 1.00 91.00 227 ALA A O 1
ATOM 1699 N N . LEU A 1 228 ? -16.874 3.970 6.142 1.00 90.88 228 LEU A N 1
ATOM 1700 C CA . LEU A 1 228 ? -16.949 3.405 4.796 1.00 90.88 228 LEU A CA 1
ATOM 1701 C C . LEU A 1 228 ? -16.948 1.872 4.836 1.00 90.88 228 LEU A C 1
ATOM 1703 O O . LEU A 1 228 ? -17.764 1.242 4.167 1.00 90.88 228 LEU A O 1
ATOM 1707 N N . TYR A 1 229 ? -16.079 1.285 5.659 1.00 90.00 229 TYR A N 1
ATOM 1708 C CA . TYR A 1 229 ? -15.985 -0.158 5.847 1.00 90.00 229 TYR A CA 1
ATOM 1709 C C . TYR A 1 229 ? -17.312 -0.759 6.345 1.00 90.00 229 TYR A C 1
ATOM 1711 O O . TYR A 1 229 ? -17.800 -1.739 5.788 1.00 90.00 229 TYR A O 1
ATOM 1719 N N . HIS A 1 230 ? -17.958 -0.134 7.334 1.00 88.44 230 HIS A N 1
ATOM 1720 C CA . HIS A 1 230 ? -19.247 -0.594 7.867 1.00 88.44 230 HIS A CA 1
ATOM 1721 C C . HIS A 1 230 ? -20.416 -0.484 6.878 1.00 88.44 230 HIS A C 1
ATOM 1723 O O . HIS A 1 230 ? -21.427 -1.160 7.058 1.00 88.44 230 HIS A O 1
ATOM 1729 N N . LYS A 1 231 ? -20.295 0.345 5.835 1.00 87.06 231 LYS A N 1
ATOM 1730 C CA . LYS A 1 231 ? -21.293 0.447 4.757 1.00 87.06 231 LYS A CA 1
ATOM 1731 C C . LYS A 1 231 ? -21.133 -0.637 3.691 1.00 87.06 231 LYS A C 1
ATOM 1733 O O . LYS A 1 231 ? -21.976 -0.724 2.800 1.00 87.06 231 LYS A O 1
ATOM 1738 N N . MET A 1 232 ? -20.064 -1.433 3.739 1.00 85.88 232 MET A N 1
ATOM 1739 C CA . MET A 1 232 ? -19.856 -2.493 2.760 1.00 85.88 232 MET A CA 1
ATOM 1740 C C . MET A 1 232 ? -20.894 -3.610 2.927 1.00 85.88 232 MET A C 1
ATOM 1742 O O . MET A 1 232 ? -21.248 -3.964 4.055 1.00 85.88 232 MET A O 1
ATOM 1746 N N . PRO A 1 233 ? -21.376 -4.195 1.817 1.00 84.12 233 PRO A N 1
ATOM 1747 C CA . PRO A 1 233 ? -22.279 -5.331 1.889 1.00 84.12 233 PRO A CA 1
ATOM 1748 C C . PRO A 1 233 ? -21.570 -6.512 2.557 1.00 84.12 233 PRO A C 1
ATOM 1750 O O . PRO A 1 233 ? -20.402 -6.791 2.286 1.00 84.12 233 PRO A O 1
ATOM 1753 N N . SER A 1 234 ? -22.286 -7.210 3.439 1.00 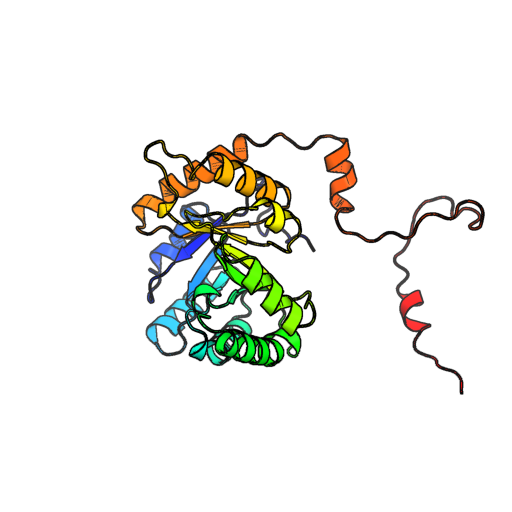82.81 234 SER A N 1
ATOM 1754 C CA . SER A 1 234 ? -21.784 -8.457 4.016 1.00 82.81 234 SER A CA 1
ATOM 1755 C C . SER A 1 234 ? -21.667 -9.525 2.924 1.00 82.81 234 SER A C 1
ATOM 1757 O O . SER A 1 234 ? -22.578 -9.622 2.098 1.00 82.81 234 SER A O 1
ATOM 1759 N N . PRO A 1 235 ? -20.599 -10.344 2.926 1.00 82.75 235 PRO A N 1
ATOM 1760 C CA . PRO A 1 235 ? -20.400 -11.340 1.886 1.00 82.75 235 PRO A CA 1
ATOM 1761 C C . PRO A 1 235 ? -21.516 -12.386 1.910 1.00 82.75 235 PRO A C 1
ATOM 1763 O O . PRO A 1 235 ? -21.938 -12.852 2.981 1.00 82.75 235 PRO A O 1
ATOM 1766 N N . SER A 1 236 ? -21.992 -12.754 0.725 1.00 88.44 236 SER A N 1
ATOM 1767 C CA . SER A 1 236 ? -23.028 -13.772 0.549 1.00 88.44 236 SER A CA 1
ATOM 1768 C C . SER A 1 236 ? -22.531 -15.164 0.968 1.00 88.44 236 SER A C 1
ATOM 1770 O O . SER A 1 236 ? -21.332 -15.410 1.099 1.00 88.44 236 SER A O 1
ATOM 1772 N N . GLY A 1 237 ? -23.449 -16.118 1.169 1.00 89.25 237 GLY A N 1
ATOM 1773 C CA . GLY A 1 237 ? -23.069 -17.502 1.492 1.00 89.25 237 GLY A CA 1
ATOM 1774 C C . GLY A 1 237 ? -22.184 -18.147 0.417 1.00 89.25 237 GLY A C 1
ATOM 1775 O O . GLY A 1 237 ? -21.251 -18.873 0.749 1.00 89.25 237 GLY A O 1
ATOM 1776 N N . TYR A 1 238 ? -22.432 -17.819 -0.855 1.00 89.25 238 TYR A N 1
ATOM 1777 C CA . TYR A 1 238 ? -21.606 -18.257 -1.980 1.00 89.25 238 TYR A CA 1
ATOM 1778 C C . TYR A 1 238 ? -20.201 -17.648 -1.924 1.00 89.25 238 TYR A C 1
ATOM 1780 O O . TYR A 1 238 ? -19.214 -18.369 -2.020 1.00 89.25 238 TYR A O 1
ATOM 1788 N N . GLU A 1 239 ? -20.095 -16.339 -1.691 1.00 86.25 239 GLU A N 1
ATOM 1789 C CA . GLU A 1 239 ? -18.798 -15.656 -1.586 1.00 86.25 239 GLU A CA 1
ATOM 1790 C C . GLU A 1 239 ? -17.957 -16.199 -0.430 1.00 86.25 239 GLU A C 1
ATOM 1792 O O . GLU A 1 239 ? -16.764 -16.421 -0.606 1.00 86.25 239 GLU A O 1
ATOM 1797 N N . LYS A 1 240 ? -18.574 -16.485 0.724 1.00 87.31 240 LYS A N 1
ATOM 1798 C CA . LYS A 1 240 ? -17.891 -17.119 1.865 1.00 87.31 240 LYS A CA 1
ATOM 1799 C C . LYS A 1 240 ? -17.382 -18.523 1.534 1.00 87.31 240 LYS A C 1
ATOM 1801 O O . LYS A 1 240 ? -16.311 -18.906 1.989 1.00 87.31 240 LYS A O 1
ATOM 1806 N N . TYR A 1 241 ? -18.140 -19.291 0.751 1.00 88.88 241 TYR A N 1
ATOM 1807 C CA . TYR A 1 241 ? -17.711 -20.613 0.289 1.00 88.88 241 TYR A CA 1
ATOM 1808 C C . TYR A 1 241 ? -16.549 -20.521 -0.711 1.00 88.88 241 TYR A C 1
ATOM 1810 O O . TYR A 1 241 ? -15.622 -21.326 -0.655 1.00 88.88 241 TYR A O 1
ATOM 1818 N N . CYS A 1 242 ? -16.583 -19.540 -1.615 1.00 88.75 242 CYS A N 1
ATOM 1819 C CA . CYS A 1 242 ? -15.553 -19.337 -2.633 1.00 88.75 242 CYS A CA 1
ATOM 1820 C C . CYS A 1 242 ? -14.286 -18.651 -2.104 1.00 88.75 242 CYS A C 1
ATOM 1822 O O . CYS A 1 242 ? -13.235 -18.783 -2.725 1.00 88.75 242 CYS A O 1
ATOM 1824 N N . GLU A 1 243 ? -14.365 -17.955 -0.969 1.00 84.19 243 GLU A N 1
ATOM 1825 C CA . GLU A 1 243 ? -13.272 -17.171 -0.387 1.00 84.19 243 GLU A CA 1
ATOM 1826 C C . GLU A 1 243 ? -11.929 -17.917 -0.273 1.00 84.19 243 GLU A C 1
ATOM 1828 O O . GLU A 1 243 ? -10.907 -17.333 -0.646 1.00 84.19 243 GLU A O 1
ATOM 1833 N N . PRO A 1 244 ? -11.875 -19.191 0.171 1.00 87.00 244 PRO A N 1
ATOM 1834 C CA . PRO A 1 244 ? -10.618 -19.933 0.252 1.00 87.00 244 PRO A CA 1
ATOM 1835 C C . PRO A 1 244 ? -10.003 -20.257 -1.113 1.00 87.00 244 PRO A C 1
ATOM 1837 O O . PRO A 1 244 ? -8.830 -20.611 -1.167 1.00 87.00 244 PRO A O 1
ATOM 1840 N N . TYR A 1 245 ? -10.778 -20.168 -2.195 1.00 87.50 245 TYR A N 1
ATOM 1841 C CA . TYR A 1 245 ? -10.380 -20.548 -3.551 1.00 87.50 245 TYR A CA 1
ATOM 1842 C C . TYR A 1 245 ? -10.012 -19.354 -4.438 1.00 87.50 245 TYR A C 1
ATOM 1844 O O . TYR A 1 245 ? -9.627 -19.552 -5.592 1.00 87.50 245 TYR A O 1
ATOM 1852 N N . TYR A 1 246 ? -10.122 -18.122 -3.936 1.00 85.69 246 TYR A N 1
ATOM 1853 C CA . TYR A 1 246 ? -9.742 -16.938 -4.702 1.00 85.69 246 TYR A CA 1
ATOM 1854 C C . TYR A 1 246 ? -8.262 -16.977 -5.090 1.00 85.69 246 TYR A C 1
ATOM 1856 O O . TYR A 1 246 ? -7.391 -17.235 -4.260 1.00 85.69 246 TYR A O 1
ATOM 1864 N N . ASP A 1 247 ? -8.004 -16.735 -6.377 1.00 83.62 247 ASP A N 1
ATOM 1865 C CA . ASP A 1 247 ? -6.678 -16.734 -7.000 1.00 83.62 247 ASP A CA 1
ATOM 1866 C C . ASP A 1 247 ? -5.881 -18.045 -6.831 1.00 83.62 247 ASP A C 1
ATOM 1868 O O . ASP A 1 247 ? -4.658 -18.067 -6.989 1.00 83.62 247 ASP A O 1
ATOM 1872 N N . ILE A 1 248 ? -6.566 -19.164 -6.555 1.00 86.75 248 ILE A N 1
ATOM 1873 C CA . ILE A 1 248 ? -5.974 -20.506 -6.567 1.00 86.75 248 ILE A CA 1
ATOM 1874 C C . ILE A 1 248 ? -6.241 -21.154 -7.923 1.00 86.75 248 ILE A C 1
ATOM 1876 O O . ILE A 1 248 ? -7.381 -21.453 -8.278 1.00 86.75 248 ILE A O 1
ATOM 1880 N N . LEU A 1 249 ? -5.173 -21.418 -8.678 1.00 90.25 249 LEU A N 1
ATOM 1881 C CA . LEU A 1 249 ? -5.270 -22.170 -9.924 1.00 90.25 249 LEU A CA 1
ATOM 1882 C C . LEU A 1 249 ? -5.615 -23.631 -9.620 1.00 90.25 249 LEU A C 1
ATOM 1884 O O . LEU A 1 249 ? -4.872 -24.329 -8.932 1.00 90.25 249 LEU A O 1
ATOM 1888 N N . GLN A 1 250 ? -6.745 -24.090 -10.152 1.00 88.38 250 GLN A N 1
ATOM 1889 C CA . GLN A 1 250 ? -7.212 -25.466 -10.022 1.00 88.38 250 GLN A CA 1
ATOM 1890 C C . GLN A 1 250 ? -7.192 -26.156 -11.379 1.00 88.38 250 GLN A C 1
ATOM 1892 O O . GLN A 1 250 ? -7.553 -25.572 -12.402 1.00 88.38 250 GLN A O 1
ATOM 1897 N N . GLN A 1 251 ? -6.794 -27.424 -11.388 1.00 90.19 251 GLN A N 1
ATOM 1898 C CA . GLN A 1 251 ? -6.890 -28.234 -12.590 1.00 90.19 251 GLN A CA 1
ATOM 1899 C C . GLN A 1 251 ? -8.360 -28.623 -12.829 1.00 90.19 251 GLN A C 1
ATOM 1901 O O . GLN A 1 251 ? -9.007 -29.123 -11.905 1.00 90.19 251 GLN A O 1
ATOM 1906 N N . PRO A 1 252 ? -8.898 -28.449 -14.052 1.00 90.81 252 PRO A N 1
ATOM 1907 C CA . PRO A 1 252 ? -10.247 -28.896 -14.370 1.00 90.81 252 PRO A CA 1
ATOM 1908 C C . PRO A 1 252 ? -10.397 -30.400 -14.124 1.00 90.81 252 PRO A C 1
ATOM 1910 O O . PRO A 1 252 ? -9.579 -31.201 -14.589 1.00 90.81 252 PRO A O 1
ATOM 1913 N N . LEU A 1 253 ? -11.452 -30.784 -13.405 1.00 85.50 253 LEU A N 1
ATOM 1914 C CA . LEU A 1 253 ? -11.736 -32.185 -13.105 1.00 85.50 253 LEU A CA 1
ATOM 1915 C C . LEU A 1 253 ? -11.959 -32.978 -14.402 1.00 85.50 253 LEU A C 1
ATOM 1917 O O . LEU A 1 253 ? -12.682 -32.541 -15.296 1.00 85.50 253 LEU A O 1
ATOM 1921 N N . GLN A 1 254 ? -11.368 -34.175 -14.485 1.00 88.69 254 GLN A N 1
ATOM 1922 C CA . GLN A 1 254 ? -11.588 -35.127 -15.582 1.00 88.69 254 GLN A CA 1
ATOM 1923 C C . GLN A 1 254 ? -12.316 -36.379 -15.064 1.00 88.69 254 GLN A C 1
ATOM 1925 O O . GLN A 1 254 ? -11.706 -37.447 -14.965 1.00 88.69 254 GLN A O 1
ATOM 1930 N N . PRO A 1 255 ? -13.621 -36.274 -14.739 1.00 81.31 255 PRO A N 1
ATOM 1931 C CA . PRO A 1 255 ? -14.371 -37.338 -14.064 1.00 81.31 255 PRO A CA 1
ATOM 1932 C C . PRO A 1 255 ? -14.459 -38.634 -14.881 1.00 81.31 255 PRO A C 1
ATOM 1934 O O . PRO A 1 255 ? -14.579 -39.710 -14.317 1.00 81.31 255 PRO A O 1
ATOM 1937 N N . LEU A 1 256 ? -14.354 -38.546 -16.211 1.00 76.81 256 LEU A N 1
ATOM 1938 C CA . LEU A 1 256 ? -14.370 -39.709 -17.103 1.00 76.81 256 LEU A CA 1
ATOM 1939 C C . LEU A 1 256 ? -13.063 -40.516 -17.095 1.00 76.81 256 LEU A C 1
ATOM 1941 O O . LEU A 1 256 ? -13.079 -41.685 -17.462 1.00 76.81 256 LEU A O 1
ATOM 1945 N N . LYS A 1 257 ? -11.931 -39.902 -16.726 1.00 77.06 257 LYS A N 1
ATOM 1946 C CA . LYS A 1 257 ? -10.614 -40.566 -16.734 1.00 77.06 257 LYS A CA 1
ATOM 1947 C C . LYS A 1 257 ? -10.168 -41.039 -15.355 1.00 77.06 257 LYS A C 1
ATOM 1949 O O . LYS A 1 257 ? -9.346 -41.943 -15.272 1.00 77.06 257 LYS A O 1
ATOM 1954 N N . VAL A 1 258 ? -10.673 -40.419 -14.290 1.00 60.75 258 VAL A N 1
ATOM 1955 C CA . VAL A 1 258 ? -10.267 -40.709 -12.913 1.00 60.75 258 VAL A CA 1
ATOM 1956 C C . VAL A 1 258 ? -11.384 -41.489 -12.230 1.00 60.75 258 VAL A C 1
ATOM 1958 O O . VAL A 1 258 ? -12.407 -40.927 -11.848 1.00 60.75 258 VAL A O 1
ATOM 1961 N N . SER A 1 259 ? -11.199 -42.799 -12.083 1.00 57.47 259 SER A N 1
ATOM 1962 C CA . SER A 1 259 ? -12.096 -43.637 -11.290 1.00 57.47 259 SER A CA 1
ATOM 1963 C C . SER A 1 259 ? -11.900 -43.334 -9.800 1.00 57.47 259 SER A C 1
ATOM 1965 O O . SER A 1 259 ? -10.864 -43.664 -9.232 1.00 57.47 259 SER A O 1
ATOM 1967 N N . GLY A 1 260 ? -12.903 -42.675 -9.219 1.00 54.84 260 GLY A N 1
ATOM 1968 C CA . GLY A 1 260 ? -13.149 -42.382 -7.803 1.00 54.84 260 GLY A CA 1
ATOM 1969 C C . GLY A 1 260 ? -12.103 -42.777 -6.754 1.00 54.84 260 GLY A C 1
ATOM 1970 O O . GLY A 1 260 ? -12.037 -43.928 -6.334 1.00 54.84 260 GLY A O 1
ATOM 1971 N N . SER A 1 261 ? -11.440 -41.775 -6.178 1.00 51.28 261 SER A N 1
ATOM 1972 C CA . SER A 1 261 ? -11.136 -41.787 -4.747 1.00 51.28 261 SER A CA 1
ATOM 1973 C C . SER A 1 261 ? -12.410 -41.373 -3.995 1.00 51.28 261 SER A C 1
ATOM 1975 O O . SER A 1 261 ? -12.966 -40.301 -4.217 1.00 51.28 261 SER A O 1
ATOM 1977 N N . SER A 1 262 ? -12.927 -42.251 -3.133 1.00 48.69 262 SER A N 1
ATOM 1978 C CA . SER A 1 262 ? -14.237 -42.150 -2.455 1.00 48.69 262 SER A CA 1
ATOM 1979 C C . SER A 1 262 ? -14.321 -41.094 -1.340 1.00 48.69 262 SER A C 1
ATOM 1981 O O . SER A 1 262 ? -15.158 -41.163 -0.446 1.00 48.69 262 SER A O 1
ATOM 1983 N N . SER A 1 263 ? -13.454 -40.099 -1.397 1.00 48.41 263 SER A N 1
ATOM 1984 C CA . SER A 1 263 ? -13.532 -38.834 -0.688 1.00 48.41 263 SER A CA 1
ATOM 1985 C C . SER A 1 263 ? -12.618 -37.907 -1.479 1.00 48.41 263 SER A C 1
ATOM 1987 O O . SER A 1 263 ? -11.529 -38.333 -1.865 1.00 48.41 263 SER A O 1
ATOM 1989 N N . ASN A 1 264 ? -12.996 -36.652 -1.719 1.00 49.06 264 ASN A N 1
ATOM 1990 C CA . ASN A 1 264 ? -12.079 -35.633 -2.252 1.00 49.06 264 ASN A CA 1
ATOM 1991 C C . ASN A 1 264 ? -10.985 -35.274 -1.210 1.00 49.06 264 ASN A C 1
ATOM 1993 O O . ASN A 1 264 ? -10.665 -34.108 -0.999 1.00 49.06 264 ASN A O 1
ATOM 1997 N N . GLN A 1 265 ? -10.422 -36.271 -0.519 1.00 39.00 265 GLN A N 1
ATOM 1998 C CA . GLN A 1 265 ? -9.192 -36.194 0.249 1.00 39.00 265 GLN A CA 1
ATOM 1999 C C . GLN A 1 265 ? -8.032 -36.190 -0.744 1.00 39.00 265 GLN A C 1
ATOM 2001 O O . GLN A 1 265 ? -7.398 -37.206 -1.012 1.00 39.00 265 GLN A O 1
ATOM 2006 N N . PHE A 1 266 ? -7.752 -35.016 -1.298 1.00 46.09 266 PHE A N 1
ATOM 2007 C CA . PHE A 1 266 ? -6.413 -34.727 -1.782 1.00 46.09 266 PHE A CA 1
ATOM 2008 C C . PHE A 1 266 ? -5.534 -34.508 -0.546 1.00 46.09 266 PHE A C 1
ATOM 2010 O O . PHE A 1 266 ? -5.448 -33.404 -0.011 1.00 46.09 266 PHE A O 1
ATOM 2017 N N . SER A 1 267 ? -4.929 -35.593 -0.054 1.00 35.19 267 SER A N 1
ATOM 2018 C CA . SER A 1 267 ? -3.698 -35.497 0.729 1.00 35.19 267 SER A CA 1
ATOM 2019 C C . SER A 1 267 ? -2.701 -34.709 -0.117 1.00 35.19 267 SER A C 1
ATOM 2021 O O . SER A 1 267 ? -2.517 -35.006 -1.300 1.00 35.19 267 SER A O 1
ATOM 2023 N N . VAL A 1 268 ? -2.094 -33.669 0.454 1.00 42.47 268 VAL A N 1
ATOM 2024 C CA . VAL A 1 268 ? -0.932 -33.022 -0.156 1.00 42.47 268 VAL A CA 1
ATOM 2025 C C . VAL A 1 268 ? 0.211 -34.028 -0.040 1.00 42.47 268 VAL A C 1
ATOM 2027 O O . VAL A 1 268 ? 0.988 -34.002 0.913 1.00 42.47 268 VAL A O 1
ATOM 2030 N N . ASP A 1 269 ? 0.265 -34.975 -0.973 1.00 34.44 269 ASP A N 1
ATOM 2031 C CA . ASP A 1 269 ? 1.326 -35.969 -1.029 1.00 34.44 269 ASP A CA 1
ATOM 2032 C C . ASP A 1 269 ? 2.631 -35.271 -1.419 1.00 34.44 269 ASP A C 1
ATOM 2034 O O . ASP A 1 269 ? 2.957 -35.062 -2.588 1.00 34.44 269 ASP A O 1
ATOM 2038 N N . SER A 1 270 ? 3.407 -34.951 -0.383 1.00 41.50 270 SER A N 1
ATOM 2039 C CA . SER A 1 270 ? 4.811 -34.520 -0.412 1.00 41.50 270 SER A CA 1
ATOM 2040 C C . SER A 1 270 ? 5.711 -35.408 -1.302 1.00 41.50 270 SER A C 1
ATOM 2042 O O . SER A 1 270 ? 6.774 -34.986 -1.751 1.00 41.50 270 SER A O 1
ATOM 2044 N N . ALA A 1 271 ? 5.268 -36.621 -1.646 1.00 35.97 271 ALA A N 1
ATOM 2045 C CA . ALA A 1 271 ? 5.996 -37.547 -2.509 1.00 35.97 271 ALA A CA 1
ATOM 2046 C C . ALA A 1 271 ? 6.013 -37.152 -4.002 1.00 35.97 271 ALA A C 1
ATOM 2048 O O . ALA A 1 271 ? 6.961 -37.500 -4.708 1.00 35.97 271 ALA A O 1
ATOM 2049 N N . ALA A 1 272 ? 5.026 -36.398 -4.505 1.00 36.78 272 ALA A N 1
ATOM 2050 C CA . ALA A 1 272 ? 4.946 -36.089 -5.940 1.00 36.78 272 ALA A CA 1
ATOM 2051 C C . ALA A 1 272 ? 5.967 -35.030 -6.412 1.00 36.78 272 ALA A C 1
ATOM 2053 O O . ALA A 1 272 ? 6.246 -34.934 -7.608 1.00 36.78 272 ALA A O 1
ATOM 2054 N N . MET A 1 273 ? 6.579 -34.272 -5.492 1.00 33.34 273 MET A N 1
ATOM 2055 C CA . MET A 1 273 ? 7.635 -33.306 -5.829 1.00 33.34 273 MET A CA 1
ATOM 2056 C C . MET A 1 273 ? 9.025 -33.936 -6.007 1.00 33.34 273 MET A C 1
ATOM 2058 O O . MET A 1 273 ? 9.875 -33.315 -6.640 1.00 33.34 273 MET A O 1
ATOM 2062 N N . GLN A 1 274 ? 9.280 -35.160 -5.522 1.00 31.16 274 GLN A N 1
ATOM 2063 C CA . GLN A 1 274 ? 10.599 -35.796 -5.687 1.00 31.16 274 GLN A CA 1
ATOM 2064 C C . GLN A 1 274 ? 10.779 -36.552 -7.014 1.00 31.16 274 GLN A C 1
ATOM 2066 O O . GLN A 1 274 ? 11.905 -36.880 -7.380 1.00 31.16 274 GLN A O 1
ATOM 2071 N N . ALA A 1 275 ? 9.710 -36.781 -7.780 1.00 35.03 275 ALA A N 1
ATOM 2072 C CA . ALA A 1 275 ? 9.786 -37.554 -9.024 1.00 35.03 275 ALA A CA 1
ATOM 2073 C C . ALA A 1 275 ? 10.225 -36.742 -10.263 1.00 35.03 275 ALA A C 1
ATOM 2075 O O . ALA A 1 275 ? 10.503 -37.331 -11.302 1.00 35.03 275 ALA A O 1
ATOM 2076 N N . TRP A 1 276 ? 10.329 -35.410 -10.172 1.00 36.94 276 TRP A N 1
ATOM 2077 C CA . TRP A 1 276 ? 10.717 -34.549 -11.305 1.00 36.94 276 TRP A CA 1
ATOM 2078 C C . TRP A 1 276 ? 12.218 -34.217 -11.374 1.00 36.94 276 TRP A C 1
ATOM 2080 O O . TRP A 1 276 ? 12.637 -33.478 -12.260 1.00 36.94 276 TRP A O 1
ATOM 2090 N N . LEU A 1 277 ? 13.042 -34.772 -10.477 1.00 33.47 277 LEU A N 1
ATOM 2091 C CA . LEU A 1 277 ? 14.494 -34.531 -10.430 1.00 33.47 277 LEU A CA 1
ATOM 2092 C C . LEU A 1 277 ? 15.357 -35.695 -10.948 1.00 33.47 277 LEU A C 1
ATOM 2094 O O . LEU A 1 277 ? 16.565 -35.704 -10.725 1.00 33.47 277 LEU A O 1
ATOM 2098 N N . VAL A 1 278 ? 14.782 -36.647 -11.688 1.00 36.44 278 VAL A N 1
ATOM 2099 C CA . VAL A 1 278 ? 15.559 -37.681 -12.390 1.00 36.44 278 VAL A CA 1
ATOM 2100 C C . VAL A 1 278 ? 15.335 -37.550 -13.894 1.00 36.44 278 VAL A C 1
ATOM 2102 O O . VAL A 1 278 ? 14.390 -38.099 -14.453 1.00 36.44 278 VAL A O 1
ATOM 2105 N N . LEU A 1 279 ? 16.221 -36.796 -14.548 1.00 37.69 279 LEU A N 1
ATOM 2106 C CA . LEU A 1 279 ? 16.436 -36.882 -15.993 1.00 37.69 279 LEU A CA 1
ATOM 2107 C C . LEU A 1 279 ? 17.142 -38.213 -16.301 1.00 37.69 279 LEU A C 1
ATOM 2109 O O . LEU A 1 279 ? 18.168 -38.490 -15.674 1.00 37.69 279 LEU A O 1
ATOM 2113 N N . PRO A 1 280 ? 16.671 -39.026 -17.260 1.00 40.69 280 PRO A N 1
ATOM 2114 C CA . PRO A 1 280 ? 17.487 -40.092 -17.811 1.00 40.69 280 PRO A CA 1
ATOM 2115 C C . PRO A 1 280 ? 18.259 -39.593 -19.043 1.00 40.69 280 PRO A C 1
ATOM 2117 O O . PRO A 1 280 ? 17.639 -39.139 -20.000 1.00 40.69 280 PRO A O 1
ATOM 2120 N N . GLY A 1 281 ? 19.588 -39.760 -18.996 1.00 40.56 281 GLY A N 1
ATOM 2121 C CA . GLY A 1 281 ? 20.487 -39.968 -20.146 1.00 40.56 281 GLY A CA 1
ATOM 2122 C C . GLY A 1 281 ? 20.723 -38.797 -21.083 1.00 40.56 281 GLY A C 1
ATOM 2123 O O . GLY A 1 281 ? 19.977 -38.708 -22.079 1.00 40.56 281 GLY A O 1
#

Organism: Perkinsus olseni (NCBI:txid32597)